Protein AF-A0A969E4B1-F1 (afdb_monomer)

Sequence (214 aa):
MIIANPIYDVVFKYLLEDIEIARELLSTILGEEVVSLELKPQETASENPAGSVSILRFDFKAIIKTKTGELKKVLIELQKAKQMFDVMRFRRYLGDNYRKEDDILNDNNQIEKRPLPIVTIYFLGFPLDNIKNAVVKINREYRDVVTQELVEVKEDFVELLTHDSYLIQIRQLVGKSRTKLEQVLRVFSPEFKTKDKHQLEFLGDLNEPLVKKW

Secondary structure (DSSP, 8-state):
-EEE-TTSHHHHHHHHHSHHHHHHHHHHHHTS-EEEEEEEEEEEEEE-TTSS-EEEEEEEEEEEEETTS-EEEEEEEEE--GGG--HHHHHHHHHHHHH--EEEE-TTS-EEEE---EEEEEEESS--SS---SEEEE----B-TTT--B-----HHHHHH-EEEEEEEGGG--SS-SSHHHHHHGGG-GGGB-SSTTEEE--S-TTSHHHHT-

Foldseek 3Di:
DKDFQCLDQVNVVVQCVPQVSVQVLCCLQVVFHFPGKDKDKDWDWDDDPVHDDTDIFIWIWMWTQTPVRATEIEIEGRAQDPVVDPVVVVVVVVVVLLVFWDFDQDPVRDTDTDRHQYEYEYHYSADDDPDLDQKDKADDFDADPVVRDTDPDDDRVVSSVDYIYMYGDQANLDDDDPDPSSLLSVSNHCVQADPPNRMGNDPGDCPRPSNVVD

Nearest PDB structures (foldseek):
  4o9y-assembly2_G  TM=5.210E-01  e=1.718E+00  Photorhabdus luminescens
  4o9y-assembly2_J  TM=5.086E-01  e=1.830E+00  Photorhabdus luminescens
  6rw8-assembly1_A  TM=4.226E-01  e=5.518E-01  Xenorhabdus nematophila
  8udl-assembly1_B  TM=2.272E-01  e=5.518E-01  Homo sapiens
  8g5j-assembly1_C  TM=2.146E-01  e=1.718E+00  Homo sapiens

Solvent-accessible surface area (backbone atoms only — not comparable to full-atom values): 12433 Å² total; per-residue (Å²): 88,81,33,75,33,42,84,38,69,69,48,36,45,58,50,56,68,37,63,70,46,33,37,50,54,48,19,49,72,71,72,45,60,52,74,44,75,47,79,48,85,39,80,49,75,39,79,41,96,82,76,78,53,69,48,75,42,64,43,39,36,34,42,34,28,36,78,89,66,53,61,36,34,38,41,38,41,74,42,69,57,78,91,76,65,55,64,64,56,56,52,48,55,52,50,53,55,72,72,43,61,44,83,38,79,45,100,84,75,43,80,43,76,43,73,53,29,45,37,39,38,38,40,26,57,41,79,57,94,88,58,79,65,32,66,46,76,49,76,81,76,52,60,42,86,86,80,65,44,78,47,96,72,86,51,70,75,56,42,59,74,44,67,37,38,35,43,33,25,33,73,48,45,61,81,84,63,88,46,71,52,47,53,67,52,36,74,54,18,66,81,28,54,46,94,52,79,63,32,21,51,48,83,68,72,66,80,40,68,78,51,63,76,100

Mean predicted aligned error: 6.83 Å

Radius of gyration: 18.39 Å; Cα contacts (8 Å, |Δi|>4): 361; chains: 1; bounding box: 56×43×45 Å

Structure (mmCIF, N/CA/C/O backbone):
data_AF-A0A969E4B1-F1
#
_entry.id   AF-A0A969E4B1-F1
#
loop_
_atom_site.group_PDB
_atom_site.id
_atom_site.type_symbol
_atom_site.label_atom_id
_atom_site.label_alt_id
_atom_site.label_comp_id
_atom_site.label_asym_id
_atom_site.label_entity_id
_atom_site.label_seq_id
_atom_site.pdbx_PDB_ins_code
_atom_site.Cartn_x
_atom_site.Cartn_y
_atom_site.Cartn_z
_atom_site.occupancy
_atom_site.B_iso_or_equiv
_atom_site.auth_seq_id
_atom_site.auth_comp_id
_atom_site.auth_asym_id
_atom_site.auth_atom_id
_atom_site.pdbx_PDB_model_num
ATOM 1 N N . MET A 1 1 ? 8.879 7.207 -24.716 1.00 83.06 1 MET A N 1
ATOM 2 C CA . MET A 1 1 ? 9.752 8.006 -23.822 1.00 83.06 1 MET A CA 1
ATOM 3 C C . MET A 1 1 ? 10.679 7.046 -23.099 1.00 83.06 1 MET A C 1
ATOM 5 O O . MET A 1 1 ? 10.213 5.972 -22.742 1.00 83.06 1 MET A O 1
ATOM 9 N N . ILE A 1 2 ? 11.960 7.377 -22.927 1.00 82.88 2 ILE A N 1
ATOM 10 C CA . ILE A 1 2 ? 12.869 6.536 -22.135 1.00 82.88 2 ILE A CA 1
ATOM 11 C C . ILE A 1 2 ? 12.794 7.002 -20.684 1.00 82.88 2 ILE A C 1
ATOM 13 O O . ILE A 1 2 ? 13.025 8.178 -20.424 1.00 82.88 2 ILE A O 1
ATOM 17 N N . ILE A 1 3 ? 12.476 6.088 -19.771 1.00 85.19 3 ILE A N 1
ATOM 18 C CA . ILE A 1 3 ? 12.439 6.340 -18.327 1.00 85.19 3 ILE A CA 1
ATOM 19 C C . ILE A 1 3 ? 13.357 5.361 -17.597 1.00 85.19 3 ILE A C 1
ATOM 21 O O . ILE A 1 3 ? 13.623 4.254 -18.081 1.00 85.19 3 ILE A O 1
ATOM 25 N N . ALA A 1 4 ? 13.830 5.748 -16.415 1.00 85.62 4 ALA A N 1
ATOM 26 C CA . ALA A 1 4 ? 14.529 4.825 -15.532 1.00 85.62 4 ALA A CA 1
ATOM 27 C C . ALA A 1 4 ? 13.561 3.738 -15.039 1.00 85.62 4 ALA A C 1
ATOM 29 O O . ALA A 1 4 ? 12.394 4.001 -14.766 1.00 85.62 4 ALA A O 1
ATOM 30 N N . ASN A 1 5 ? 14.035 2.499 -14.930 1.00 86.38 5 ASN A N 1
ATOM 31 C CA . ASN A 1 5 ? 13.189 1.376 -14.551 1.00 86.38 5 ASN A CA 1
ATOM 32 C C . ASN A 1 5 ? 12.856 1.417 -13.042 1.00 86.38 5 ASN A C 1
ATOM 34 O O . ASN A 1 5 ? 13.752 1.198 -12.221 1.00 86.38 5 ASN A O 1
ATOM 38 N N . PRO A 1 6 ? 11.587 1.629 -12.644 1.00 85.69 6 PRO A N 1
ATOM 39 C CA . PRO A 1 6 ? 11.222 1.866 -11.251 1.00 85.69 6 PRO A CA 1
ATOM 40 C C . PRO A 1 6 ? 11.197 0.602 -10.389 1.00 85.69 6 PRO A C 1
ATOM 42 O O . PRO A 1 6 ? 10.921 0.680 -9.199 1.00 85.69 6 PRO A O 1
ATOM 45 N N . ILE A 1 7 ? 11.531 -0.570 -10.942 1.00 85.69 7 ILE A N 1
ATOM 46 C CA . ILE A 1 7 ? 11.758 -1.791 -10.148 1.00 85.69 7 ILE A CA 1
ATOM 47 C C . ILE A 1 7 ? 13.144 -1.816 -9.480 1.00 85.69 7 ILE A C 1
ATOM 49 O O . ILE A 1 7 ? 13.463 -2.760 -8.752 1.00 85.69 7 ILE A O 1
ATOM 53 N N . TYR A 1 8 ? 13.998 -0.837 -9.784 1.00 84.25 8 TYR A N 1
ATOM 54 C CA . TYR A 1 8 ? 15.289 -0.662 -9.132 1.00 84.25 8 TYR A CA 1
ATOM 55 C C . TYR A 1 8 ? 15.137 0.257 -7.930 1.00 84.25 8 TYR A C 1
ATOM 57 O O . TYR A 1 8 ? 14.542 1.322 -8.027 1.00 84.25 8 TYR A O 1
ATOM 65 N N . ASP A 1 9 ? 15.739 -0.143 -6.818 1.00 78.88 9 ASP A N 1
ATOM 66 C CA . ASP A 1 9 ? 15.538 0.465 -5.506 1.00 78.88 9 ASP A CA 1
ATOM 67 C C . ASP A 1 9 ? 15.740 1.987 -5.478 1.00 78.88 9 ASP A C 1
ATOM 69 O O . ASP A 1 9 ? 14.922 2.707 -4.918 1.00 78.88 9 ASP A O 1
ATOM 73 N N . VAL A 1 10 ? 16.795 2.482 -6.131 1.00 82.50 10 VAL A N 1
ATOM 74 C CA . VAL A 1 10 ? 17.097 3.921 -6.224 1.00 82.50 10 VAL A CA 1
ATOM 75 C C . VAL A 1 10 ? 15.995 4.666 -6.974 1.00 82.50 10 VAL A C 1
ATOM 77 O O . VAL A 1 10 ? 15.535 5.715 -6.544 1.00 82.50 10 VAL A O 1
ATOM 80 N N . VAL A 1 11 ? 15.543 4.097 -8.087 1.00 85.56 11 VAL A N 1
ATOM 81 C CA . VAL A 1 11 ? 14.519 4.678 -8.955 1.00 85.56 11 VAL A CA 1
ATOM 82 C C . VAL A 1 11 ? 13.156 4.661 -8.252 1.00 85.56 11 VAL A C 1
ATOM 84 O O . VAL A 1 11 ? 12.433 5.654 -8.266 1.00 85.56 11 VAL A O 1
ATOM 87 N N . PHE A 1 12 ? 12.842 3.559 -7.566 1.00 86.56 12 PHE A N 1
ATOM 88 C CA . PHE A 1 12 ? 11.659 3.422 -6.718 1.00 86.56 12 PHE A CA 1
ATOM 89 C C . PHE A 1 12 ? 11.658 4.438 -5.568 1.00 86.56 12 PHE A C 1
ATOM 91 O O . PHE A 1 12 ? 10.632 5.057 -5.295 1.00 86.56 12 PHE A O 1
ATOM 98 N N 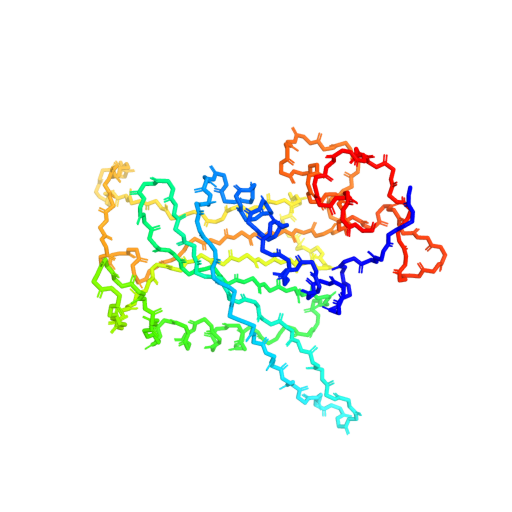. LYS A 1 13 ? 12.820 4.648 -4.934 1.00 84.75 13 LYS A N 1
ATOM 99 C CA . LYS A 1 13 ? 13.012 5.652 -3.884 1.00 84.75 13 LYS A CA 1
ATOM 100 C C . LYS A 1 13 ? 12.724 7.056 -4.384 1.00 84.75 13 LYS A C 1
ATOM 102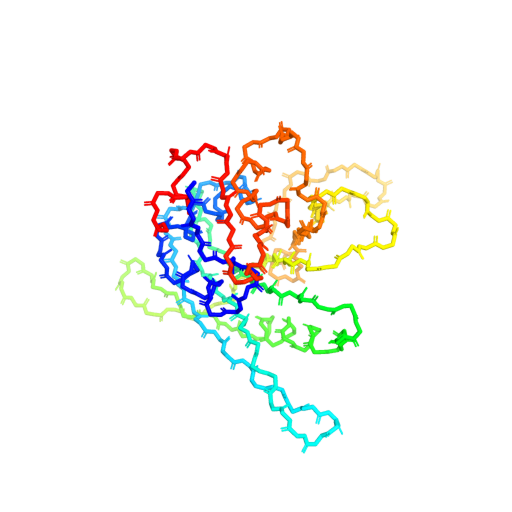 O O . LYS A 1 13 ? 11.890 7.724 -3.789 1.00 84.75 13 LYS A O 1
ATOM 107 N N . TYR A 1 14 ? 13.336 7.465 -5.491 1.00 85.62 14 TYR A N 1
ATOM 108 C CA . TYR A 1 14 ? 13.087 8.789 -6.062 1.00 85.62 14 TYR A CA 1
ATOM 109 C C . TYR A 1 14 ? 11.615 9.000 -6.429 1.00 85.62 14 TYR A C 1
ATOM 111 O O . TYR A 1 14 ? 11.072 10.069 -6.162 1.00 85.62 14 TYR A O 1
ATOM 119 N N . LEU A 1 15 ? 10.950 7.972 -6.972 1.00 86.12 15 LEU A N 1
ATOM 120 C CA . LEU A 1 15 ? 9.518 8.031 -7.267 1.00 86.12 15 LEU A CA 1
ATOM 121 C C . LEU A 1 15 ? 8.688 8.288 -5.999 1.00 86.12 15 LEU A C 1
ATOM 123 O O . LEU A 1 15 ? 7.741 9.068 -6.038 1.00 86.12 15 LEU A O 1
ATOM 127 N N . LEU A 1 16 ? 9.023 7.632 -4.885 1.00 86.81 16 LEU A N 1
ATOM 128 C CA . LEU A 1 16 ? 8.273 7.760 -3.635 1.00 86.81 16 LEU A CA 1
ATOM 129 C C . LEU A 1 16 ? 8.667 8.974 -2.788 1.00 86.81 16 LEU A C 1
ATOM 131 O O . LEU A 1 16 ? 7.886 9.337 -1.918 1.00 86.81 16 LEU A O 1
ATOM 135 N N . GLU A 1 17 ? 9.828 9.593 -3.015 1.00 86.31 17 GLU A N 1
ATOM 136 C CA . GLU A 1 17 ? 10.257 10.829 -2.338 1.00 86.31 17 GLU A CA 1
ATOM 137 C C . GLU A 1 17 ? 9.555 12.087 -2.877 1.00 86.31 17 GLU A C 1
ATOM 139 O O . GLU A 1 17 ? 9.414 13.073 -2.150 1.00 86.31 17 GLU A O 1
ATOM 144 N N . ASP A 1 18 ? 9.066 12.061 -4.120 1.00 89.06 18 ASP A N 1
ATOM 145 C CA . ASP A 1 18 ? 8.241 13.141 -4.664 1.00 89.06 18 ASP A CA 1
ATOM 146 C C . ASP A 1 18 ? 6.816 13.057 -4.095 1.00 89.06 18 ASP A C 1
ATOM 148 O O . ASP A 1 18 ? 6.037 12.158 -4.418 1.00 89.06 18 ASP A O 1
ATOM 152 N N . ILE A 1 19 ? 6.464 14.025 -3.244 1.00 89.62 19 ILE A N 1
ATOM 153 C CA . ILE A 1 19 ? 5.179 14.066 -2.530 1.00 89.62 19 ILE A CA 1
ATOM 154 C C . ILE A 1 19 ? 3.985 14.064 -3.492 1.00 89.62 19 ILE A C 1
ATOM 156 O O . ILE A 1 19 ? 2.968 13.442 -3.189 1.00 89.62 19 ILE A O 1
ATOM 160 N N . GLU A 1 20 ? 4.068 14.741 -4.639 1.00 89.56 20 GLU A N 1
ATOM 161 C CA . GLU A 1 20 ? 2.938 14.818 -5.571 1.00 89.56 20 GLU A CA 1
ATOM 162 C C . GLU A 1 20 ? 2.713 13.473 -6.265 1.00 89.56 20 GLU A C 1
ATOM 164 O O . GLU A 1 20 ? 1.581 12.986 -6.299 1.00 89.56 20 GLU A O 1
ATOM 169 N N . ILE A 1 21 ? 3.798 12.850 -6.740 1.00 88.81 21 ILE A N 1
ATOM 170 C CA . ILE A 1 21 ? 3.787 11.517 -7.357 1.00 88.81 21 ILE A CA 1
ATOM 171 C C . ILE A 1 21 ? 3.296 10.475 -6.354 1.00 88.81 21 ILE A C 1
ATOM 173 O O . ILE A 1 21 ? 2.382 9.704 -6.652 1.00 88.81 21 ILE A O 1
ATOM 177 N N . ALA A 1 22 ? 3.881 10.453 -5.156 1.00 90.56 22 ALA A N 1
ATOM 178 C CA . ALA A 1 22 ? 3.537 9.493 -4.121 1.00 90.56 22 ALA A CA 1
ATOM 179 C C . ALA A 1 22 ? 2.076 9.651 -3.683 1.00 90.56 22 ALA A C 1
ATOM 181 O O . ALA A 1 22 ? 1.367 8.655 -3.540 1.00 90.56 22 ALA A O 1
ATOM 182 N N . ARG A 1 23 ? 1.584 10.889 -3.540 1.00 92.69 23 ARG A N 1
ATOM 183 C CA . ARG A 1 23 ? 0.181 11.165 -3.203 1.00 92.69 23 ARG A CA 1
ATOM 184 C C . ARG A 1 23 ? -0.770 10.650 -4.276 1.00 92.69 23 ARG A C 1
ATOM 186 O O . ARG A 1 23 ? -1.787 10.050 -3.934 1.00 92.69 23 ARG A O 1
ATOM 193 N N . GLU A 1 24 ? -0.458 10.854 -5.551 1.00 91.19 24 GLU A N 1
ATOM 194 C CA . GLU A 1 24 ? -1.297 10.372 -6.649 1.00 91.19 24 GLU A CA 1
ATOM 195 C C . GLU A 1 24 ? -1.266 8.848 -6.786 1.00 91.19 24 GLU A C 1
ATOM 197 O O . GLU A 1 24 ? -2.320 8.218 -6.922 1.00 91.19 24 GLU A O 1
ATOM 202 N N . LEU A 1 25 ? -0.077 8.245 -6.690 1.00 92.38 25 LEU A N 1
ATOM 203 C CA . LEU A 1 25 ? 0.084 6.794 -6.689 1.00 92.38 25 LEU A CA 1
ATOM 204 C C . LEU A 1 25 ? -0.735 6.169 -5.555 1.00 92.38 25 LEU A C 1
ATOM 206 O O . LEU A 1 25 ? -1.517 5.250 -5.796 1.00 92.38 25 LEU A O 1
ATOM 210 N N . LEU A 1 26 ? -0.593 6.690 -4.333 1.00 94.88 26 LEU A N 1
ATOM 211 C CA . LEU A 1 26 ? -1.324 6.202 -3.168 1.00 94.88 26 LEU A CA 1
ATOM 212 C C . LEU A 1 26 ? -2.827 6.429 -3.300 1.00 94.88 26 LEU A C 1
ATOM 214 O O . LEU A 1 26 ? -3.586 5.495 -3.060 1.00 94.88 26 LEU A O 1
ATOM 218 N N . SER A 1 27 ? -3.264 7.607 -3.751 1.00 94.50 27 SER A N 1
ATOM 219 C CA . SER A 1 27 ? -4.692 7.873 -3.977 1.00 94.50 27 SER A CA 1
ATOM 220 C C . SER A 1 27 ? -5.291 6.882 -4.975 1.00 94.50 27 SER A C 1
ATOM 222 O O . SER A 1 27 ? -6.379 6.344 -4.771 1.00 94.50 27 SER A O 1
ATOM 224 N N . THR A 1 28 ? -4.543 6.577 -6.038 1.00 94.31 28 THR A N 1
ATOM 225 C CA . THR A 1 28 ? -4.975 5.637 -7.076 1.00 94.31 28 THR A CA 1
ATOM 226 C C . THR A 1 28 ? -5.015 4.195 -6.566 1.00 94.31 28 THR A C 1
ATOM 228 O O . THR A 1 28 ? -5.976 3.483 -6.853 1.00 94.31 28 THR A O 1
ATOM 231 N N . ILE A 1 29 ? -3.999 3.747 -5.815 1.00 95.56 29 ILE A N 1
ATOM 232 C CA . ILE A 1 29 ? -3.952 2.384 -5.254 1.00 95.56 29 ILE A CA 1
ATOM 233 C C . ILE A 1 29 ? -5.053 2.181 -4.214 1.00 95.56 29 ILE A C 1
ATOM 235 O O . ILE A 1 29 ? -5.735 1.158 -4.238 1.00 95.56 29 ILE A O 1
ATOM 239 N N . LEU A 1 30 ? -5.224 3.145 -3.309 1.00 95.06 30 LEU A N 1
ATOM 240 C CA . LEU A 1 30 ? -6.183 3.046 -2.213 1.00 95.06 30 LEU A CA 1
ATOM 241 C C . LEU A 1 30 ? -7.628 3.271 -2.677 1.00 95.06 30 LEU A C 1
ATOM 243 O O . LEU A 1 30 ? -8.557 2.812 -2.012 1.00 95.06 30 LEU A O 1
ATOM 247 N N . GLY A 1 31 ? -7.818 3.939 -3.821 1.00 93.62 31 GLY A N 1
ATOM 248 C CA . GLY A 1 31 ? -9.135 4.310 -4.335 1.00 93.62 31 GLY A CA 1
ATOM 249 C C . GLY A 1 31 ? -9.811 5.410 -3.512 1.00 93.62 31 GLY A C 1
ATOM 250 O O . GLY A 1 31 ? -11.033 5.529 -3.545 1.00 93.62 31 GLY A O 1
ATOM 251 N N . GLU A 1 32 ? -9.035 6.198 -2.765 1.00 92.94 32 GLU A N 1
ATOM 252 C CA . GLU A 1 32 ? -9.502 7.303 -1.926 1.00 92.94 32 GLU A CA 1
ATOM 253 C C . GLU A 1 32 ? -8.607 8.535 -2.108 1.00 92.94 32 GLU A C 1
ATOM 255 O O . GLU A 1 32 ? -7.430 8.423 -2.438 1.00 92.94 32 GLU A O 1
ATOM 260 N N . GLU A 1 33 ? -9.162 9.729 -1.913 1.00 92.81 33 GLU A N 1
ATOM 261 C CA . GLU A 1 33 ? -8.410 10.979 -2.048 1.00 92.81 33 GLU A CA 1
ATOM 262 C C . GLU A 1 33 ? -7.476 11.181 -0.844 1.00 92.81 33 GLU A C 1
ATOM 264 O O . GLU A 1 33 ? -7.939 11.313 0.295 1.00 92.81 33 GLU A O 1
ATOM 269 N N . VAL A 1 34 ? -6.166 11.236 -1.108 1.00 94.31 34 VAL A N 1
ATOM 270 C CA . VAL A 1 34 ? -5.141 11.598 -0.120 1.00 94.31 34 VAL A CA 1
ATOM 271 C C . VAL A 1 34 ? -4.954 13.116 -0.126 1.00 94.31 34 VAL A C 1
ATOM 273 O O . VAL A 1 34 ? -4.414 13.688 -1.073 1.00 94.31 34 VAL A O 1
ATOM 276 N N . VAL A 1 35 ? -5.387 13.775 0.947 1.00 91.06 35 VAL A N 1
ATOM 277 C CA . VAL A 1 35 ? -5.339 15.238 1.102 1.00 91.06 35 VAL A CA 1
ATOM 278 C C . VAL A 1 35 ? -3.951 15.701 1.538 1.00 91.06 35 VAL A C 1
ATOM 280 O O . VAL A 1 35 ? -3.435 16.686 1.012 1.00 91.06 35 VAL A O 1
ATOM 283 N N . SER A 1 36 ? -3.319 14.974 2.460 1.00 90.12 36 SER A N 1
ATOM 284 C CA . SER A 1 36 ? -1.941 15.225 2.886 1.00 90.12 36 SER A CA 1
ATOM 285 C C . SER A 1 36 ? -1.161 13.924 3.006 1.00 90.12 36 SER A C 1
ATOM 287 O O . SER A 1 36 ? -1.736 12.872 3.288 1.00 90.12 36 SER A O 1
ATOM 289 N N . LEU A 1 37 ? 0.149 14.015 2.799 1.00 90.38 37 LEU A N 1
ATOM 290 C CA . LEU A 1 37 ? 1.080 12.897 2.822 1.00 90.38 37 LEU A CA 1
ATOM 291 C C . LEU A 1 37 ? 2.376 13.340 3.508 1.00 90.38 37 LEU A C 1
ATOM 293 O O . LEU A 1 37 ? 2.998 14.310 3.083 1.00 90.38 37 LEU A O 1
ATOM 297 N N . GLU A 1 38 ? 2.790 12.606 4.535 1.00 89.81 38 GLU A N 1
ATOM 298 C CA . GLU A 1 38 ? 4.103 12.728 5.164 1.00 89.81 38 GLU A CA 1
ATOM 299 C C . GLU A 1 38 ? 4.897 11.444 4.907 1.00 89.81 38 GLU A C 1
ATOM 301 O O . GLU A 1 38 ? 4.487 10.353 5.310 1.00 89.81 38 GLU A O 1
ATOM 306 N N . LEU A 1 39 ? 6.041 11.566 4.237 1.00 85.50 39 LEU A N 1
ATOM 307 C CA . LEU A 1 39 ? 6.927 10.444 3.947 1.00 85.50 39 LEU A CA 1
ATOM 308 C C . LEU A 1 39 ? 7.920 10.245 5.093 1.00 85.50 39 LEU A C 1
ATOM 310 O O . LEU A 1 39 ? 8.569 11.184 5.547 1.00 85.50 39 LEU A O 1
ATOM 314 N N . LYS A 1 40 ? 8.067 8.998 5.535 1.00 80.06 40 LYS A N 1
ATOM 315 C CA . LYS A 1 40 ? 9.012 8.569 6.571 1.00 80.06 40 LYS A CA 1
ATOM 316 C C . LYS A 1 40 ? 9.913 7.478 5.970 1.00 80.06 40 LYS A C 1
ATOM 318 O O . LYS A 1 40 ? 9.585 6.296 6.102 1.00 80.06 40 LYS A O 1
ATOM 323 N N . PRO A 1 41 ? 11.006 7.850 5.270 1.00 67.56 41 PRO A N 1
ATOM 324 C CA . PRO A 1 41 ? 11.913 6.890 4.643 1.00 67.56 41 PRO A CA 1
ATOM 325 C C . PRO A 1 41 ? 12.514 5.936 5.680 1.00 67.56 41 PRO A C 1
ATOM 327 O O . PRO A 1 41 ? 12.933 6.377 6.753 1.00 67.56 41 PRO A O 1
ATOM 330 N N . GLN A 1 42 ? 12.574 4.638 5.368 1.00 68.06 42 GLN A N 1
ATOM 331 C CA . GLN A 1 42 ? 13.296 3.656 6.175 1.00 68.06 42 GLN A CA 1
ATOM 332 C C . GLN A 1 42 ? 14.212 2.806 5.292 1.00 68.06 42 GLN A C 1
ATOM 334 O O . GLN A 1 42 ? 13.792 2.157 4.337 1.00 68.06 42 GLN A O 1
ATOM 339 N N . GLU A 1 43 ? 15.497 2.814 5.630 1.00 65.56 43 GLU A N 1
ATOM 340 C CA . GLU A 1 43 ? 16.499 1.976 4.984 1.00 65.56 43 GLU A CA 1
ATOM 341 C C . GLU A 1 43 ? 16.842 0.822 5.920 1.00 65.56 43 GLU A C 1
ATOM 343 O O . GLU A 1 43 ? 17.339 1.030 7.029 1.00 65.56 43 GLU A O 1
ATOM 348 N N . THR A 1 44 ? 16.580 -0.402 5.466 1.00 61.91 44 THR A N 1
ATOM 349 C CA . THR A 1 44 ? 16.958 -1.611 6.193 1.00 61.91 44 THR A CA 1
ATOM 350 C C . THR A 1 44 ? 18.099 -2.283 5.438 1.00 61.91 44 THR A C 1
ATOM 352 O O . THR A 1 44 ? 17.913 -2.848 4.357 1.00 61.91 44 THR A O 1
ATOM 355 N N . ALA A 1 45 ? 19.303 -2.245 6.008 1.00 57.12 45 ALA A N 1
ATOM 356 C CA . ALA A 1 45 ? 20.412 -3.060 5.530 1.00 57.12 45 ALA A CA 1
ATOM 357 C C . ALA A 1 45 ? 20.255 -4.492 6.065 1.00 57.12 45 ALA A C 1
ATOM 359 O O . ALA A 1 45 ? 20.094 -4.703 7.266 1.00 57.12 45 ALA A O 1
ATOM 360 N N . SER A 1 46 ? 20.295 -5.485 5.177 1.00 56.19 46 SER A N 1
ATOM 361 C CA . SER A 1 46 ? 20.324 -6.903 5.557 1.00 56.19 46 SER A CA 1
ATOM 362 C C . SER A 1 46 ? 21.629 -7.546 5.100 1.00 56.19 46 SER A C 1
ATOM 364 O O . SER A 1 46 ? 22.015 -7.402 3.943 1.00 56.19 46 SER A O 1
ATOM 366 N N . GLU A 1 47 ? 22.329 -8.245 5.991 1.00 52.19 47 GLU A N 1
ATOM 367 C CA . GLU A 1 47 ? 23.523 -9.010 5.621 1.00 52.19 47 GLU A CA 1
ATOM 368 C C . GLU A 1 47 ? 23.124 -10.267 4.837 1.00 52.19 47 GLU A C 1
ATOM 370 O O . GLU A 1 47 ? 22.186 -10.978 5.206 1.00 52.19 47 GLU A O 1
ATOM 375 N N . ASN A 1 48 ? 23.823 -10.556 3.736 1.00 53.97 48 ASN A N 1
ATOM 376 C CA . ASN A 1 48 ? 23.665 -11.840 3.059 1.00 53.97 48 ASN A CA 1
ATOM 377 C C . ASN A 1 48 ? 24.243 -12.960 3.939 1.00 53.97 48 ASN A C 1
ATOM 379 O O . ASN A 1 48 ? 25.397 -12.844 4.354 1.00 53.97 48 ASN A O 1
ATOM 383 N N . PRO A 1 49 ? 23.557 -14.107 4.093 1.00 49.84 49 PRO A N 1
ATOM 384 C CA . PRO A 1 49 ? 24.136 -15.296 4.729 1.00 49.84 49 PRO A CA 1
ATOM 385 C C . PRO A 1 49 ? 25.418 -15.795 4.036 1.00 49.84 49 PRO A C 1
ATOM 387 O O . PRO A 1 49 ? 26.226 -16.483 4.646 1.00 49.84 49 PRO A O 1
ATOM 390 N N . ALA A 1 50 ? 25.612 -15.435 2.760 1.00 57.88 50 ALA A N 1
ATOM 391 C CA . ALA A 1 50 ? 26.794 -15.745 1.952 1.00 57.88 50 ALA A CA 1
ATOM 392 C C . ALA A 1 50 ? 27.952 -14.723 2.094 1.00 57.88 50 ALA A C 1
ATOM 394 O O . ALA A 1 50 ? 28.867 -14.706 1.270 1.00 57.88 50 ALA A O 1
ATOM 395 N N . GLY A 1 51 ? 27.907 -13.846 3.104 1.00 48.09 51 GLY A N 1
ATOM 396 C CA . GLY A 1 51 ? 29.082 -13.149 3.643 1.00 48.09 51 GLY A CA 1
ATOM 397 C C . GLY A 1 51 ? 29.769 -12.097 2.766 1.00 48.09 51 GLY A C 1
ATOM 398 O O . GLY A 1 51 ? 30.898 -11.734 3.073 1.00 48.09 51 GLY A O 1
ATOM 399 N N . SER A 1 52 ? 29.157 -11.603 1.683 1.00 53.53 52 SER A N 1
ATOM 400 C CA . SER A 1 52 ? 29.869 -10.702 0.751 1.00 53.53 52 SER A CA 1
ATOM 401 C C . SER A 1 52 ? 29.133 -9.437 0.299 1.00 53.53 52 SER A C 1
ATOM 403 O O . SER A 1 52 ? 29.790 -8.534 -0.206 1.00 53.53 52 SER A O 1
ATOM 405 N N . VAL A 1 53 ? 27.812 -9.308 0.484 1.00 51.09 53 VAL A N 1
ATOM 406 C CA . VAL A 1 53 ? 27.067 -8.108 0.040 1.00 51.09 53 VAL A CA 1
ATOM 407 C C . VAL A 1 53 ? 25.909 -7.797 0.988 1.00 51.09 53 VAL A C 1
ATOM 409 O O . VAL A 1 53 ? 25.015 -8.626 1.153 1.00 51.09 53 VAL A O 1
ATOM 412 N N . SER A 1 54 ? 25.884 -6.604 1.584 1.00 52.09 54 SER A N 1
ATOM 413 C CA . SER A 1 54 ? 24.696 -6.098 2.275 1.00 52.09 54 SER A CA 1
ATOM 414 C C . SER A 1 54 ? 23.611 -5.768 1.248 1.00 52.09 54 SER A C 1
ATOM 416 O O . SER A 1 54 ? 23.824 -5.036 0.283 1.00 52.09 54 SER A O 1
ATOM 418 N N . ILE A 1 55 ? 22.427 -6.342 1.424 1.00 57.03 55 ILE A N 1
ATOM 419 C CA . ILE A 1 55 ? 21.263 -6.045 0.597 1.00 57.03 55 ILE A CA 1
ATOM 420 C C . ILE A 1 55 ? 20.533 -4.902 1.277 1.00 57.03 55 ILE A C 1
ATOM 422 O O . ILE A 1 55 ? 19.864 -5.096 2.297 1.00 57.03 55 ILE A O 1
ATOM 426 N N . LEU A 1 56 ? 20.714 -3.714 0.709 1.00 55.88 56 LEU A N 1
ATOM 427 C CA . LEU A 1 56 ? 19.964 -2.519 1.056 1.00 55.88 56 LEU A CA 1
ATOM 428 C C . LEU A 1 56 ? 18.542 -2.677 0.513 1.00 55.88 56 LEU A C 1
ATOM 430 O O . LEU A 1 56 ? 18.352 -2.892 -0.685 1.00 55.88 56 LEU A O 1
ATOM 434 N N . ARG A 1 57 ? 17.553 -2.636 1.403 1.00 65.69 57 ARG A N 1
ATOM 435 C CA . ARG A 1 57 ? 16.133 -2.621 1.043 1.00 65.69 57 ARG A CA 1
ATOM 436 C C . ARG A 1 57 ? 15.523 -1.326 1.550 1.00 65.69 57 ARG A C 1
ATOM 438 O O . ARG A 1 57 ? 15.868 -0.860 2.635 1.00 65.69 57 ARG A O 1
ATOM 445 N N . PHE A 1 58 ? 14.627 -0.769 0.751 1.00 66.38 58 PHE A N 1
ATOM 446 C CA . PHE A 1 58 ? 13.927 0.459 1.083 1.00 66.38 58 PHE A CA 1
ATOM 447 C C . PHE A 1 58 ? 12.493 0.103 1.449 1.00 66.38 58 PHE A C 1
ATOM 449 O O . PHE A 1 58 ? 11.721 -0.345 0.596 1.00 66.38 58 PHE A O 1
ATOM 456 N N . ASP A 1 59 ? 12.182 0.281 2.726 1.00 74.56 59 ASP A N 1
ATOM 457 C CA . ASP A 1 59 ? 10.834 0.189 3.258 1.00 74.56 59 ASP A CA 1
ATOM 458 C C . ASP A 1 59 ? 10.305 1.627 3.328 1.00 74.56 59 ASP A C 1
ATOM 460 O O . ASP A 1 59 ? 10.932 2.514 3.914 1.00 74.56 59 ASP A O 1
ATOM 464 N N . PHE A 1 60 ? 9.166 1.901 2.701 1.00 85.12 60 PHE A N 1
ATOM 465 C CA . PHE A 1 60 ? 8.598 3.245 2.710 1.00 85.12 60 PHE A CA 1
ATOM 466 C C . PHE A 1 60 ? 7.419 3.276 3.656 1.00 85.12 60 PHE A C 1
ATOM 468 O O . PHE A 1 60 ? 6.499 2.465 3.561 1.00 85.12 60 PHE A O 1
ATOM 475 N N . LYS A 1 61 ? 7.430 4.251 4.559 1.00 90.94 61 LYS A N 1
ATOM 476 C CA . LYS A 1 61 ? 6.279 4.569 5.388 1.00 90.94 61 LYS A CA 1
ATOM 477 C C . LYS A 1 61 ? 5.724 5.917 4.958 1.00 90.94 61 LYS A C 1
ATOM 479 O O . LYS A 1 61 ? 6.472 6.869 4.761 1.00 90.94 61 LYS A O 1
ATOM 484 N N . ALA A 1 62 ? 4.411 5.994 4.863 1.00 92.69 62 ALA A N 1
ATOM 485 C CA . ALA A 1 62 ? 3.671 7.210 4.592 1.00 92.69 62 ALA A CA 1
ATOM 486 C C . ALA A 1 62 ? 2.588 7.385 5.657 1.00 92.69 62 ALA A C 1
ATOM 488 O O . ALA A 1 62 ? 1.896 6.426 5.992 1.00 92.69 62 ALA A O 1
ATOM 489 N N . ILE A 1 63 ? 2.425 8.594 6.184 1.00 94.19 63 ILE A N 1
ATOM 490 C CA . ILE A 1 63 ? 1.227 8.970 6.938 1.00 94.19 63 ILE A CA 1
ATOM 491 C C . ILE A 1 63 ? 0.355 9.787 6.003 1.00 94.19 63 ILE A C 1
ATOM 493 O O . ILE A 1 63 ? 0.797 10.803 5.469 1.00 94.19 63 ILE A O 1
ATOM 497 N N . ILE A 1 64 ? -0.871 9.325 5.789 1.00 95.25 64 ILE A N 1
ATOM 498 C CA . ILE A 1 64 ? -1.831 9.989 4.915 1.00 95.25 64 ILE A CA 1
ATOM 499 C C . ILE A 1 64 ? -3.008 10.522 5.715 1.00 95.25 64 ILE A C 1
ATOM 501 O O . ILE A 1 64 ? -3.418 9.903 6.696 1.00 95.25 64 ILE A O 1
ATOM 505 N N . LYS A 1 65 ? -3.573 11.637 5.251 1.00 94.88 65 LYS A N 1
ATOM 506 C CA . LYS A 1 65 ? -4.904 12.104 5.648 1.00 94.88 65 LYS A CA 1
A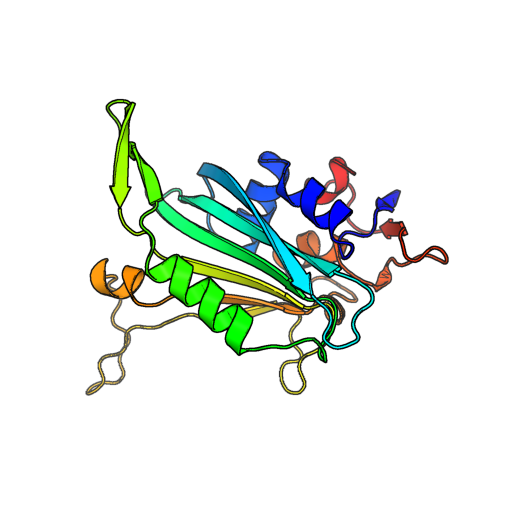TOM 507 C C . LYS A 1 65 ? -5.857 11.930 4.480 1.00 94.88 65 LYS A C 1
ATOM 509 O O . LYS A 1 65 ? -5.598 12.451 3.394 1.00 94.88 65 LYS A O 1
ATOM 514 N N . THR A 1 66 ? -6.941 11.202 4.695 1.00 93.75 66 THR A N 1
ATOM 515 C CA . THR A 1 66 ? -7.985 11.014 3.686 1.00 93.75 66 THR A CA 1
ATOM 516 C C . THR A 1 66 ? -8.918 12.228 3.651 1.00 93.75 66 THR A C 1
ATOM 518 O O . THR A 1 66 ? -8.920 13.069 4.557 1.00 93.75 66 THR A O 1
ATOM 521 N N . LYS A 1 67 ? -9.777 12.309 2.631 1.00 91.50 67 LYS A N 1
ATOM 522 C CA . LYS A 1 67 ? -10.841 13.326 2.557 1.00 91.50 67 LYS A CA 1
ATOM 523 C C . LYS A 1 67 ? -11.799 13.304 3.753 1.00 91.50 67 LYS A C 1
ATOM 525 O O . LYS A 1 67 ? -12.317 14.350 4.131 1.00 91.50 67 LYS A O 1
ATOM 530 N N . THR A 1 68 ? -12.030 12.136 4.355 1.00 89.50 68 THR A N 1
ATOM 531 C CA . THR A 1 68 ? -12.883 12.001 5.549 1.00 89.50 68 THR A CA 1
ATOM 532 C C . THR A 1 68 ? -12.195 12.498 6.823 1.00 89.50 68 THR A C 1
ATOM 534 O O . THR A 1 68 ? -12.826 12.553 7.872 1.00 89.50 68 THR A O 1
ATOM 537 N N . GLY A 1 69 ? -10.917 12.885 6.743 1.00 90.19 69 GLY A N 1
ATOM 538 C CA . GLY A 1 69 ? -10.111 13.330 7.877 1.00 90.19 69 GLY A CA 1
ATOM 539 C C . GLY A 1 69 ? -9.394 12.196 8.610 1.00 90.19 69 GLY A C 1
ATOM 540 O O . GLY A 1 69 ? -8.626 12.477 9.529 1.00 90.19 69 GLY A O 1
ATOM 541 N N . GLU A 1 70 ? -9.597 10.945 8.191 1.00 91.69 70 GLU A N 1
ATOM 542 C CA . GLU A 1 70 ? -8.952 9.769 8.771 1.00 91.69 70 GLU A CA 1
ATOM 543 C C . GLU A 1 70 ? -7.441 9.799 8.506 1.00 91.69 70 GLU A C 1
ATOM 545 O O . GLU A 1 70 ? -6.997 10.066 7.384 1.00 91.69 70 GLU A O 1
ATOM 550 N N . LEU A 1 71 ? -6.648 9.510 9.540 1.00 94.44 71 LEU A N 1
ATOM 551 C CA . LEU A 1 71 ? -5.204 9.343 9.415 1.00 94.44 71 LEU A CA 1
ATOM 552 C C . LEU A 1 71 ? -4.859 7.861 9.340 1.00 94.44 71 LEU A C 1
ATOM 554 O O . LEU A 1 71 ? -5.272 7.093 10.204 1.00 94.44 71 LEU A O 1
ATOM 558 N N . LYS A 1 72 ? -4.055 7.474 8.349 1.00 95.06 72 LYS A N 1
ATOM 559 C CA . LYS A 1 72 ? -3.587 6.092 8.176 1.00 95.06 72 LYS A CA 1
ATOM 560 C C . LYS A 1 72 ? -2.085 6.057 7.960 1.00 95.06 72 LYS A C 1
ATOM 562 O O . LYS A 1 72 ? -1.506 6.950 7.339 1.00 95.06 72 LYS A O 1
ATOM 567 N N . LYS A 1 73 ? -1.466 4.978 8.422 1.00 95.00 73 LYS A N 1
ATOM 568 C CA . LYS A 1 73 ? -0.086 4.614 8.114 1.00 95.00 73 LYS A CA 1
ATOM 569 C C . LYS A 1 73 ? -0.079 3.636 6.943 1.00 95.00 73 LYS A C 1
ATOM 571 O O . LYS A 1 73 ? -0.575 2.520 7.060 1.00 95.00 73 LYS A O 1
ATOM 576 N N . VAL A 1 74 ? 0.530 4.030 5.833 1.00 95.81 74 VAL A N 1
ATOM 577 C CA . VAL A 1 74 ? 0.742 3.171 4.668 1.00 95.81 74 VAL A CA 1
ATOM 578 C C . VAL A 1 74 ? 2.181 2.667 4.669 1.00 95.81 74 VAL A C 1
ATOM 580 O O . VAL A 1 74 ? 3.122 3.459 4.687 1.00 95.81 74 VAL A O 1
ATOM 583 N N . LEU A 1 75 ? 2.350 1.349 4.656 1.00 93.88 75 LEU A N 1
ATOM 584 C CA . LEU A 1 75 ? 3.642 0.674 4.547 1.00 93.88 75 LEU A CA 1
ATOM 585 C C . LEU A 1 75 ? 3.789 0.131 3.126 1.00 93.88 75 LEU A C 1
ATOM 587 O O . LEU A 1 75 ? 2.979 -0.689 2.699 1.00 93.88 75 LEU A O 1
ATOM 591 N N . ILE A 1 76 ? 4.802 0.581 2.393 1.00 92.06 76 ILE A N 1
ATOM 592 C CA . ILE A 1 76 ? 5.040 0.221 0.995 1.00 92.06 76 ILE A CA 1
ATOM 593 C C . ILE A 1 76 ? 6.377 -0.498 0.893 1.00 92.06 76 ILE A C 1
ATOM 595 O O . ILE A 1 76 ? 7.389 -0.022 1.410 1.00 92.06 76 ILE A O 1
ATOM 599 N N . GLU A 1 77 ? 6.397 -1.621 0.184 1.00 87.25 77 GLU A N 1
ATOM 600 C CA . GLU A 1 77 ? 7.611 -2.416 0.045 1.00 87.25 77 GLU A CA 1
ATOM 601 C C . GLU A 1 77 ? 7.742 -3.042 -1.348 1.00 87.25 77 GLU A C 1
ATOM 603 O O . GLU A 1 77 ? 6.784 -3.593 -1.897 1.00 87.25 77 GLU A O 1
ATOM 608 N N . LEU A 1 78 ? 8.956 -2.992 -1.907 1.00 87.12 78 LEU A N 1
ATOM 609 C CA . LEU A 1 78 ? 9.307 -3.581 -3.200 1.00 87.12 78 LEU A CA 1
ATOM 610 C C . LEU A 1 78 ? 10.115 -4.875 -3.021 1.00 87.12 78 LEU A C 1
ATOM 612 O O . LEU A 1 78 ? 11.198 -4.890 -2.439 1.00 87.12 78 LEU A O 1
ATOM 616 N N . GLN A 1 79 ? 9.616 -5.975 -3.584 1.00 83.00 79 GLN A N 1
ATOM 617 C CA . GLN A 1 79 ? 10.207 -7.309 -3.484 1.00 83.00 79 GLN A CA 1
ATOM 618 C C . GLN A 1 79 ? 10.606 -7.871 -4.842 1.00 83.00 79 GLN A C 1
ATOM 620 O O . GLN A 1 79 ? 9.787 -8.393 -5.592 1.00 83.00 79 GLN A O 1
ATOM 625 N N . LYS A 1 80 ? 11.905 -7.840 -5.145 1.00 79.62 80 LYS A N 1
ATOM 626 C CA . LYS A 1 80 ? 12.434 -8.232 -6.463 1.00 79.62 80 LYS A CA 1
ATOM 627 C C . LYS A 1 80 ? 12.498 -9.747 -6.701 1.00 79.62 80 LYS A C 1
ATOM 629 O O . LYS A 1 80 ? 12.387 -10.182 -7.846 1.00 79.62 80 LYS A O 1
ATOM 634 N N . ALA A 1 81 ? 12.679 -10.562 -5.657 1.00 72.81 81 ALA A N 1
ATOM 635 C CA . ALA A 1 81 ? 12.946 -11.997 -5.796 1.00 72.81 81 ALA A CA 1
ATOM 636 C C . ALA A 1 81 ? 12.178 -12.863 -4.786 1.00 72.81 81 ALA A C 1
ATOM 638 O O . ALA A 1 81 ? 12.153 -12.567 -3.594 1.00 72.81 81 ALA A O 1
ATOM 639 N N . LYS A 1 82 ? 11.632 -13.990 -5.268 1.00 67.50 82 LYS A N 1
ATOM 640 C CA . LYS A 1 82 ? 10.837 -14.945 -4.474 1.00 67.50 82 LYS A CA 1
ATOM 641 C C . LYS A 1 82 ? 11.673 -15.705 -3.428 1.00 67.50 82 LYS A C 1
ATOM 643 O O . LYS A 1 82 ? 11.175 -16.008 -2.355 1.00 67.50 82 LYS A O 1
ATOM 648 N N . GLN A 1 83 ? 12.947 -15.990 -3.726 1.00 60.38 83 GLN A N 1
ATOM 649 C CA . GLN A 1 83 ? 13.849 -16.786 -2.869 1.00 60.38 83 GLN A CA 1
ATOM 650 C C . GLN A 1 83 ? 14.436 -16.013 -1.674 1.00 60.38 83 GLN A C 1
ATOM 652 O O . GLN A 1 83 ? 14.946 -16.621 -0.744 1.00 60.38 83 GLN A O 1
ATOM 657 N N . MET A 1 84 ? 14.340 -14.680 -1.666 1.00 57.91 84 MET A N 1
ATOM 658 C CA . MET A 1 84 ? 14.819 -13.822 -0.571 1.00 57.91 84 MET A CA 1
ATOM 659 C C . MET A 1 84 ? 13.759 -13.571 0.518 1.00 57.91 84 MET A C 1
ATOM 661 O O . MET A 1 84 ? 13.837 -12.582 1.263 1.00 57.91 84 MET A O 1
ATOM 665 N N . PHE A 1 85 ? 1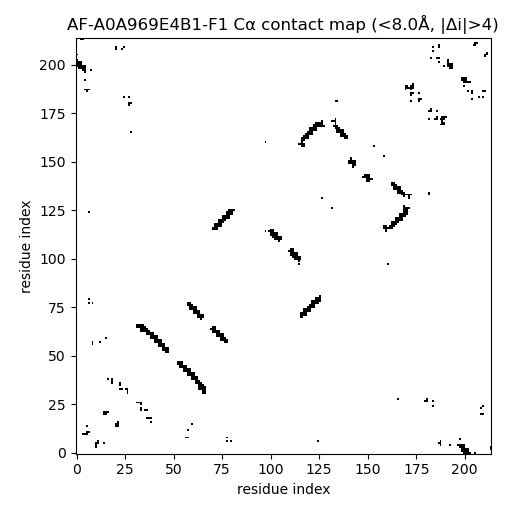2.734 -14.423 0.565 1.00 60.00 85 PHE A N 1
ATOM 666 C CA . PHE A 1 85 ? 11.587 -14.292 1.448 1.00 60.00 85 PHE A CA 1
ATOM 667 C C . PHE A 1 85 ? 11.908 -14.851 2.833 1.00 60.00 85 PHE A C 1
ATOM 669 O O . PHE A 1 85 ? 11.659 -16.014 3.124 1.00 60.00 85 PHE A O 1
ATOM 676 N N . ASP A 1 86 ? 12.430 -14.000 3.710 1.00 63.81 86 ASP A N 1
ATOM 677 C CA . ASP A 1 86 ? 12.238 -14.224 5.136 1.00 63.81 86 ASP A CA 1
ATOM 678 C C . ASP A 1 86 ? 10.878 -13.629 5.523 1.00 63.81 86 ASP A C 1
ATOM 680 O O . ASP A 1 86 ? 10.790 -12.434 5.819 1.00 63.81 86 ASP A O 1
ATOM 684 N N . VAL A 1 87 ? 9.812 -14.448 5.499 1.00 75.81 87 VAL A N 1
ATOM 685 C CA . VAL A 1 87 ? 8.470 -14.075 6.007 1.00 75.81 87 VAL A CA 1
ATOM 686 C C . VAL A 1 87 ? 8.609 -13.400 7.368 1.00 75.81 87 VAL A C 1
ATOM 688 O O . VAL A 1 87 ? 7.907 -12.438 7.677 1.00 75.81 87 VAL A O 1
ATOM 691 N N . MET A 1 88 ? 9.534 -13.899 8.193 1.00 79.75 88 MET A N 1
ATOM 692 C CA . MET A 1 88 ? 9.731 -13.429 9.552 1.00 79.75 88 MET A CA 1
ATOM 693 C C . MET A 1 88 ? 10.274 -12.011 9.584 1.00 79.75 88 MET A C 1
ATOM 695 O O . MET A 1 88 ? 9.958 -11.283 10.519 1.00 79.75 88 MET A O 1
ATOM 699 N N . ARG A 1 89 ? 11.033 -11.564 8.578 1.00 79.12 89 ARG A N 1
ATOM 700 C CA . ARG A 1 89 ? 11.412 -10.150 8.465 1.00 79.12 89 ARG A CA 1
ATOM 701 C C . ARG A 1 89 ? 10.178 -9.274 8.298 1.00 79.12 89 ARG A C 1
ATOM 703 O O . ARG A 1 89 ? 10.007 -8.348 9.078 1.00 79.12 89 ARG A O 1
ATOM 710 N N . PHE A 1 90 ? 9.304 -9.590 7.344 1.00 80.38 90 PHE A N 1
ATOM 711 C CA . PHE A 1 90 ? 8.079 -8.810 7.127 1.00 80.38 90 PHE A CA 1
ATOM 712 C C . PHE A 1 90 ? 7.187 -8.815 8.362 1.00 80.38 90 PHE A C 1
ATOM 714 O O . PHE A 1 90 ? 6.674 -7.778 8.767 1.00 80.38 90 PHE A O 1
ATOM 721 N N . ARG A 1 91 ? 7.051 -9.978 9.006 1.00 86.00 91 ARG A N 1
ATOM 722 C CA . ARG A 1 91 ? 6.291 -10.109 10.252 1.00 86.00 91 ARG A CA 1
ATOM 723 C C . ARG A 1 91 ? 6.889 -9.257 11.370 1.00 86.00 91 ARG A C 1
ATOM 725 O O . ARG A 1 91 ? 6.131 -8.616 12.088 1.00 86.00 91 ARG A O 1
ATOM 732 N N . ARG A 1 92 ? 8.221 -9.217 11.499 1.00 86.88 92 ARG A N 1
ATOM 733 C CA . ARG A 1 92 ? 8.924 -8.346 12.456 1.00 86.88 92 ARG A CA 1
ATOM 734 C C . ARG A 1 92 ? 8.693 -6.873 12.138 1.00 86.88 92 ARG A C 1
ATOM 736 O O . ARG A 1 92 ? 8.271 -6.144 13.023 1.00 86.88 92 ARG A O 1
ATOM 743 N N . TYR A 1 93 ? 8.880 -6.465 10.884 1.00 86.12 93 TYR A N 1
ATOM 744 C CA . TYR A 1 93 ? 8.674 -5.084 10.446 1.00 86.12 93 TYR A CA 1
ATOM 745 C C . TYR A 1 93 ? 7.243 -4.596 10.700 1.00 86.12 93 TYR A C 1
ATOM 747 O O . TYR A 1 93 ? 7.022 -3.516 11.250 1.00 86.12 93 TYR A O 1
ATOM 755 N N . LEU A 1 94 ? 6.259 -5.419 10.341 1.00 90.75 94 LEU A N 1
ATOM 756 C CA . LEU A 1 94 ? 4.856 -5.133 10.594 1.00 90.75 94 LEU A CA 1
ATOM 757 C C . LEU A 1 94 ? 4.573 -5.072 12.103 1.00 90.75 94 LEU A C 1
ATOM 759 O O . LEU A 1 94 ? 3.972 -4.109 12.568 1.00 90.75 94 LEU A O 1
ATOM 763 N N . GLY A 1 95 ? 5.063 -6.045 12.879 1.00 92.94 95 GLY A N 1
ATOM 764 C CA . GLY A 1 95 ? 4.924 -6.063 14.338 1.00 92.94 95 GLY A CA 1
ATOM 765 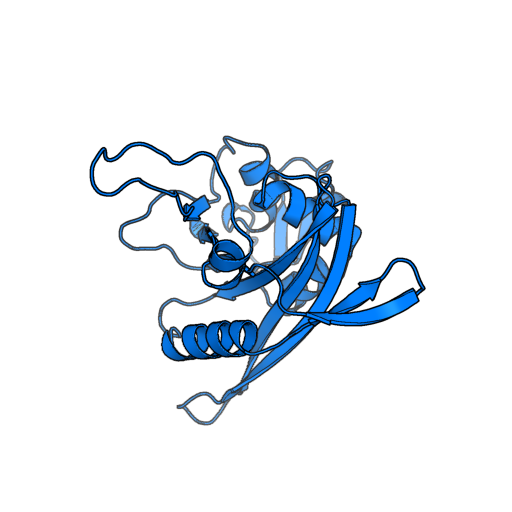C C . GLY A 1 95 ? 5.553 -4.844 15.022 1.00 92.94 95 GLY A C 1
ATOM 766 O O . GLY A 1 95 ? 4.955 -4.265 15.926 1.00 92.94 95 GLY A O 1
ATOM 767 N N . ASP A 1 96 ? 6.714 -4.389 14.550 1.00 90.88 96 ASP A N 1
ATOM 768 C CA . ASP A 1 96 ? 7.350 -3.164 15.033 1.00 90.88 96 ASP A CA 1
ATOM 769 C C . ASP A 1 96 ? 6.507 -1.921 14.723 1.00 90.88 96 ASP A C 1
ATOM 771 O O . ASP A 1 96 ? 6.489 -0.989 15.527 1.00 90.88 96 ASP A O 1
ATOM 775 N N . ASN A 1 97 ? 5.801 -1.892 13.588 1.00 91.94 97 ASN A N 1
ATOM 776 C CA . ASN A 1 97 ? 4.894 -0.797 13.244 1.00 91.94 97 ASN A CA 1
ATOM 777 C C . ASN A 1 97 ? 3.589 -0.817 14.048 1.00 91.94 97 ASN A C 1
ATOM 779 O O . ASN A 1 97 ? 3.072 0.263 14.321 1.00 91.94 97 ASN A O 1
ATOM 783 N N . TYR A 1 98 ? 3.104 -1.993 14.457 1.00 94.50 98 TYR A N 1
ATOM 784 C CA . TYR A 1 98 ? 1.998 -2.123 15.415 1.00 94.50 98 TYR A CA 1
ATOM 785 C C . TYR A 1 98 ? 2.388 -1.676 16.826 1.00 94.50 98 TYR A C 1
ATOM 787 O O . TYR A 1 98 ? 1.568 -1.119 17.546 1.00 94.50 98 TYR A O 1
ATOM 795 N N . ARG A 1 99 ? 3.644 -1.900 17.233 1.00 93.31 99 ARG A N 1
ATOM 796 C CA . ARG A 1 99 ? 4.132 -1.491 18.559 1.00 93.31 99 ARG A CA 1
ATOM 797 C C . ARG A 1 99 ? 4.334 0.025 18.683 1.00 93.31 99 ARG A C 1
ATOM 799 O O . ARG A 1 99 ? 4.337 0.542 19.794 1.00 93.31 99 ARG A O 1
ATOM 806 N N . LYS A 1 100 ? 4.602 0.720 17.576 1.00 90.62 100 LYS A N 1
ATOM 807 C CA . LYS A 1 100 ? 4.997 2.137 17.569 1.00 90.62 100 LYS A CA 1
ATOM 808 C C . LYS A 1 100 ? 3.794 3.059 17.393 1.00 90.62 100 LYS A C 1
ATOM 810 O O . LYS A 1 100 ? 3.033 2.911 16.442 1.00 90.62 100 LYS A O 1
ATOM 815 N N . GLU A 1 101 ? 3.735 4.079 18.236 1.00 93.00 101 GLU A N 1
ATOM 816 C CA . GLU A 1 101 ? 2.956 5.292 17.990 1.00 93.00 101 GLU A CA 1
ATOM 817 C C . GLU A 1 101 ? 3.663 6.180 16.958 1.00 93.00 101 GLU A C 1
ATOM 819 O O . GLU A 1 101 ? 4.884 6.093 16.767 1.00 93.00 101 GLU A O 1
ATOM 824 N N . ASP A 1 102 ? 2.899 7.042 16.296 1.00 91.19 102 ASP A N 1
ATOM 825 C CA . ASP A 1 102 ? 3.418 8.042 15.373 1.00 91.19 102 ASP A CA 1
ATOM 826 C C . ASP A 1 102 ? 3.186 9.444 15.923 1.00 91.19 102 ASP A C 1
ATOM 828 O O . ASP A 1 102 ? 2.158 9.725 16.534 1.00 91.19 102 ASP A O 1
ATOM 832 N N . ASP A 1 103 ? 4.156 10.317 15.668 1.00 89.94 103 ASP A N 1
ATOM 833 C CA . ASP A 1 103 ? 4.046 11.748 15.917 1.00 89.94 103 ASP A CA 1
ATOM 834 C C . ASP A 1 103 ? 3.081 12.366 14.898 1.00 89.94 103 ASP A C 1
ATOM 836 O O . ASP A 1 103 ? 3.324 12.283 13.687 1.00 89.94 103 ASP A O 1
ATOM 840 N N . ILE A 1 104 ? 2.003 12.974 15.393 1.00 89.12 104 ILE A N 1
ATOM 841 C CA . ILE A 1 104 ? 0.958 13.643 14.618 1.00 89.12 104 ILE A CA 1
ATOM 842 C C . ILE A 1 104 ? 0.863 15.095 15.068 1.00 89.12 104 ILE A C 1
ATOM 844 O O . ILE A 1 104 ? 0.795 15.383 16.260 1.00 89.12 104 ILE A O 1
ATOM 848 N N . LEU A 1 105 ? 0.838 16.014 14.106 1.00 84.81 105 LEU A N 1
ATOM 849 C CA . LEU A 1 105 ? 0.582 17.420 14.384 1.00 84.81 105 LEU A CA 1
ATOM 850 C C . LEU A 1 105 ? -0.924 17.628 14.583 1.00 84.81 105 LEU A C 1
ATOM 852 O O . LEU A 1 105 ? -1.708 17.361 13.670 1.00 84.81 105 LEU A O 1
ATOM 856 N N . ASN A 1 106 ? -1.323 18.087 15.766 1.00 81.44 106 ASN A N 1
ATOM 857 C CA . ASN A 1 106 ? -2.711 18.449 16.042 1.00 81.44 106 ASN A CA 1
ATOM 858 C C . ASN A 1 106 ? -3.032 19.884 15.583 1.00 81.44 106 ASN A C 1
ATOM 860 O O . ASN A 1 106 ? -2.144 20.643 15.190 1.00 81.44 106 ASN A O 1
ATOM 864 N N . ASP A 1 107 ? -4.305 20.274 15.678 1.00 81.00 107 ASP A N 1
ATOM 865 C CA . ASP A 1 107 ? -4.793 21.594 15.242 1.00 81.00 107 ASP A CA 1
ATOM 866 C C . ASP A 1 107 ? -4.147 22.776 15.999 1.00 81.00 107 ASP A C 1
ATOM 868 O O . ASP A 1 107 ? -4.166 23.908 15.520 1.00 81.00 107 ASP A O 1
ATOM 872 N N . ASN A 1 108 ? -3.529 22.518 17.157 1.00 85.38 108 ASN A N 1
ATOM 873 C CA . ASN A 1 108 ? -2.816 23.506 17.971 1.00 85.38 108 ASN A CA 1
ATOM 874 C C . ASN A 1 108 ? -1.299 23.531 17.693 1.00 85.38 108 ASN A C 1
ATOM 876 O O . ASN A 1 108 ? -0.541 24.087 18.491 1.00 85.38 108 ASN A O 1
ATOM 880 N N . ASN A 1 109 ? -0.837 22.913 16.600 1.00 84.12 109 ASN A N 1
ATOM 881 C CA . ASN A 1 109 ? 0.579 22.732 16.258 1.00 84.12 109 ASN A CA 1
ATOM 882 C C . ASN A 1 109 ? 1.404 21.998 17.336 1.00 84.12 109 ASN A C 1
ATOM 884 O O . ASN A 1 109 ? 2.620 22.183 17.435 1.00 84.12 109 ASN A O 1
ATOM 888 N N . GLN A 1 110 ? 0.767 21.153 18.144 1.00 88.25 110 GLN A N 1
ATOM 889 C CA . GLN A 1 110 ? 1.452 20.300 19.110 1.00 88.25 110 GLN A CA 1
ATOM 890 C C . GLN A 1 110 ? 1.602 18.889 18.548 1.00 88.25 110 GLN A C 1
ATOM 892 O O . GLN A 1 110 ? 0.733 18.391 17.832 1.00 88.25 110 GLN A O 1
ATOM 897 N N . ILE A 1 111 ? 2.721 18.249 18.886 1.00 89.00 111 ILE A N 1
ATOM 898 C CA . ILE A 1 111 ? 2.975 16.857 18.524 1.00 89.00 111 ILE A CA 1
ATOM 899 C C . ILE A 1 111 ? 2.267 15.959 19.537 1.00 89.00 111 ILE A C 1
ATOM 901 O O . ILE A 1 111 ? 2.591 15.974 20.725 1.00 89.00 111 ILE A O 1
ATOM 905 N N . GLU A 1 112 ? 1.326 15.161 19.049 1.00 91.31 112 GLU A N 1
ATOM 906 C CA . GLU A 1 112 ? 0.660 14.096 19.788 1.00 91.31 112 GLU A CA 1
ATOM 907 C C . GLU A 1 112 ? 1.175 12.743 19.295 1.00 91.31 112 GLU A C 1
AT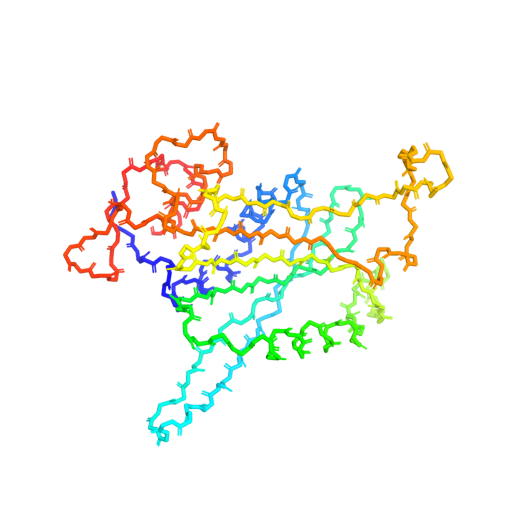OM 909 O O . GLU A 1 112 ? 1.293 12.518 18.090 1.00 91.31 112 GLU A O 1
ATOM 914 N N . LYS A 1 113 ? 1.468 11.834 20.226 1.00 92.50 113 LYS A N 1
ATOM 915 C CA . LYS A 1 113 ? 1.808 10.451 19.896 1.00 92.50 113 LYS A CA 1
ATOM 916 C C . LYS A 1 113 ? 0.573 9.586 20.006 1.00 92.50 113 LYS A C 1
ATOM 918 O O . LYS A 1 113 ? -0.050 9.541 21.063 1.00 92.50 113 LYS A O 1
ATOM 923 N N . ARG A 1 114 ? 0.233 8.895 18.921 1.00 92.31 114 ARG A N 1
ATOM 924 C CA . ARG A 1 114 ? -0.867 7.928 18.917 1.00 92.31 114 ARG A CA 1
ATOM 925 C C . ARG A 1 114 ? -0.659 6.836 17.871 1.00 92.31 114 ARG A C 1
ATOM 927 O O . ARG A 1 114 ? 0.056 7.063 16.891 1.00 92.31 114 ARG A O 1
ATOM 934 N N . PRO A 1 115 ? -1.255 5.647 18.048 1.00 94.75 115 PRO A N 1
ATOM 935 C CA . PRO A 1 115 ? -1.244 4.627 17.010 1.00 94.75 115 PRO A CA 1
ATOM 936 C C . PRO A 1 115 ? -2.150 5.047 15.843 1.00 94.75 115 PRO A C 1
ATOM 938 O O . PRO A 1 115 ? -3.122 5.781 16.022 1.00 94.75 115 PRO A O 1
ATOM 941 N N . LEU A 1 116 ? -1.832 4.568 14.641 1.00 95.50 116 LEU A N 1
ATOM 942 C CA . LEU A 1 116 ? -2.625 4.795 13.433 1.00 95.50 116 LEU A CA 1
ATOM 943 C C . LEU A 1 116 ? -3.015 3.461 12.787 1.00 95.50 116 LEU A C 1
ATOM 945 O O . LEU A 1 116 ? -2.178 2.550 12.774 1.00 95.50 116 LEU A O 1
ATOM 949 N N . PRO A 1 117 ? -4.213 3.364 12.175 1.00 95.94 117 PRO A N 1
ATOM 950 C CA . PRO A 1 117 ? -4.574 2.247 11.312 1.00 95.94 117 PRO A CA 1
ATOM 951 C C . PRO A 1 117 ? -3.516 2.009 10.237 1.00 95.94 117 PRO A C 1
ATOM 953 O O . PRO A 1 117 ? -2.971 2.957 9.660 1.00 95.94 117 PRO A O 1
ATOM 956 N N . ILE A 1 118 ? -3.221 0.739 9.966 1.00 96.56 118 ILE A N 1
ATOM 957 C CA . ILE A 1 118 ? -2.180 0.338 9.016 1.00 96.56 118 ILE A CA 1
ATOM 958 C C . ILE A 1 118 ? -2.822 -0.129 7.707 1.00 96.56 118 ILE A C 1
ATOM 960 O O . ILE A 1 118 ? -3.829 -0.833 7.703 1.00 96.56 118 ILE A O 1
ATOM 964 N N . VAL A 1 119 ? -2.197 0.213 6.582 1.00 97.06 119 VAL A N 1
ATOM 965 C CA . VAL A 1 119 ? -2.444 -0.395 5.268 1.00 97.06 119 VAL A CA 1
ATOM 966 C C . VAL A 1 119 ? -1.101 -0.792 4.670 1.00 97.06 119 VAL A C 1
ATOM 968 O O . VAL A 1 119 ? -0.146 -0.020 4.723 1.00 97.06 119 VAL A O 1
ATOM 971 N N . THR A 1 120 ? -1.001 -1.989 4.097 1.00 96.06 120 THR A N 1
ATOM 972 C CA . THR A 1 120 ? 0.239 -2.444 3.444 1.00 96.06 120 THR A CA 1
ATOM 973 C C . THR A 1 120 ? 0.091 -2.486 1.925 1.00 96.06 120 THR A C 1
ATOM 975 O O . THR A 1 120 ? -0.969 -2.824 1.403 1.00 96.06 120 THR A O 1
ATOM 978 N N . ILE A 1 121 ? 1.155 -2.149 1.199 1.00 95.88 121 ILE A N 1
ATOM 979 C CA . ILE A 1 121 ? 1.226 -2.205 -0.263 1.00 95.88 121 ILE A CA 1
ATOM 980 C C . ILE A 1 121 ? 2.522 -2.918 -0.652 1.00 95.88 121 ILE A C 1
ATOM 982 O O . ILE A 1 121 ? 3.622 -2.415 -0.433 1.00 95.88 121 ILE A O 1
ATOM 986 N N . TYR A 1 122 ? 2.393 -4.085 -1.271 1.00 92.69 122 TYR A N 1
ATOM 987 C CA . TYR A 1 122 ? 3.521 -4.903 -1.695 1.00 92.69 122 TYR A CA 1
ATOM 988 C C . TYR A 1 122 ? 3.647 -4.911 -3.215 1.00 92.69 122 TYR A C 1
ATOM 990 O O . TYR A 1 122 ? 2.787 -5.435 -3.925 1.00 92.69 122 TYR A O 1
ATOM 998 N N . PHE A 1 123 ? 4.766 -4.397 -3.712 1.00 92.75 123 PHE A N 1
ATOM 999 C CA . PHE A 1 123 ? 5.170 -4.506 -5.107 1.00 92.75 123 PHE A CA 1
ATOM 1000 C C . PHE A 1 123 ? 6.014 -5.770 -5.295 1.00 92.75 123 PHE A C 1
ATOM 1002 O O . PHE A 1 123 ? 7.132 -5.874 -4.798 1.00 92.75 123 PHE A O 1
ATOM 1009 N N . LEU A 1 124 ? 5.492 -6.755 -6.020 1.00 91.38 124 LEU A N 1
ATOM 1010 C CA . LEU A 1 124 ? 6.121 -8.056 -6.227 1.00 91.38 124 LEU A CA 1
ATOM 1011 C C . LEU A 1 124 ? 6.732 -8.139 -7.632 1.00 91.38 124 LEU A C 1
ATOM 1013 O O . LEU A 1 124 ? 6.035 -8.245 -8.641 1.00 91.38 124 LEU A O 1
ATOM 1017 N N . GLY A 1 125 ? 8.061 -8.169 -7.701 1.00 89.00 125 GLY A N 1
ATOM 1018 C CA . GLY A 1 125 ? 8.858 -8.409 -8.910 1.00 89.00 125 GLY A CA 1
ATOM 1019 C C . GLY A 1 125 ? 8.840 -9.866 -9.398 1.00 89.00 125 GLY A C 1
ATOM 1020 O O . GLY A 1 125 ? 9.574 -10.230 -10.324 1.00 89.00 125 GLY A O 1
ATOM 1021 N N . PHE A 1 126 ? 8.010 -10.715 -8.794 1.00 87.38 126 PHE A N 1
ATOM 1022 C CA . PHE A 1 126 ? 7.799 -12.120 -9.134 1.00 87.38 126 PHE A CA 1
ATOM 1023 C C . PHE A 1 126 ? 6.302 -12.462 -9.074 1.00 87.38 126 PHE A C 1
ATOM 1025 O O . PHE A 1 126 ? 5.559 -11.806 -8.345 1.00 87.38 126 PHE A O 1
ATOM 1032 N N . PRO A 1 127 ? 5.845 -13.475 -9.830 1.00 90.19 127 PRO A N 1
ATOM 1033 C CA . PRO A 1 127 ? 4.461 -13.907 -9.773 1.00 90.19 127 PRO A CA 1
ATOM 1034 C C . PRO A 1 127 ? 4.226 -14.821 -8.563 1.00 90.19 127 PRO A C 1
ATOM 1036 O O . PRO A 1 127 ? 5.106 -15.583 -8.149 1.00 90.19 127 PRO A O 1
ATOM 1039 N N . LEU A 1 128 ? 3.014 -14.766 -8.028 1.00 90.88 128 LEU A N 1
ATOM 1040 C CA . LEU A 1 128 ? 2.472 -15.725 -7.081 1.00 90.88 128 LEU A CA 1
ATOM 1041 C C . LEU A 1 128 ? 1.960 -16.956 -7.835 1.00 90.88 128 LEU A C 1
ATOM 1043 O O . LEU A 1 128 ? 1.537 -16.879 -8.991 1.00 90.88 128 LEU A O 1
ATOM 1047 N N . ASP A 1 129 ? 1.982 -18.107 -7.169 1.00 90.75 129 ASP A N 1
ATOM 1048 C CA . ASP A 1 129 ? 1.687 -19.380 -7.835 1.00 90.75 129 ASP A CA 1
ATOM 1049 C C . ASP A 1 129 ? 0.205 -19.474 -8.226 1.00 90.75 129 ASP A C 1
ATOM 1051 O O . ASP A 1 129 ? -0.119 -19.772 -9.379 1.00 90.75 129 ASP A O 1
ATOM 1055 N N . ASN A 1 130 ? -0.685 -19.100 -7.302 1.00 93.75 130 ASN A N 1
ATOM 1056 C CA . ASN A 1 130 ? -2.134 -19.288 -7.438 1.00 93.75 130 ASN A CA 1
ATOM 1057 C C . ASN A 1 130 ? -2.911 -18.004 -7.768 1.00 93.75 130 ASN A C 1
ATOM 1059 O O . ASN A 1 130 ? -4.074 -18.079 -8.149 1.00 93.75 130 ASN A O 1
ATOM 1063 N N . ILE A 1 131 ? -2.286 -16.829 -7.661 1.00 93.62 131 ILE A N 1
ATOM 1064 C CA . ILE A 1 131 ? -2.934 -15.543 -7.950 1.00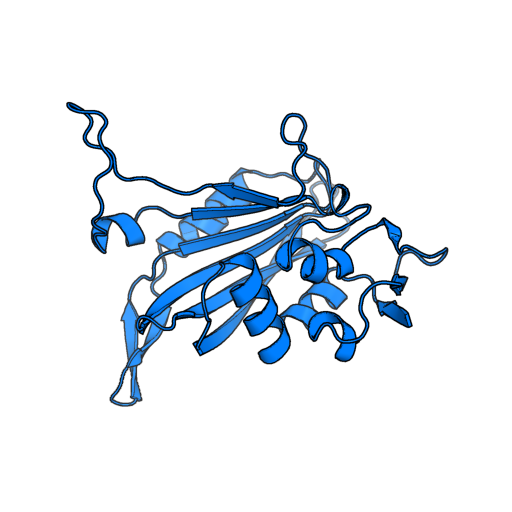 93.62 131 ILE A CA 1
ATOM 1065 C C . ILE A 1 131 ? -2.432 -15.037 -9.300 1.00 93.62 131 ILE A C 1
ATOM 1067 O O . ILE A 1 131 ? -1.250 -14.736 -9.452 1.00 93.62 131 ILE A O 1
ATOM 1071 N N . LYS A 1 132 ? -3.322 -14.923 -10.291 1.00 92.88 132 LYS A N 1
ATOM 1072 C CA . LYS A 1 132 ? -2.965 -14.455 -11.646 1.00 92.88 132 LYS A CA 1
ATOM 1073 C C . LYS A 1 132 ? -3.259 -12.972 -11.881 1.00 92.88 132 LYS A C 1
ATOM 1075 O O . LYS A 1 132 ? -2.744 -12.394 -12.830 1.00 92.88 132 LYS A O 1
ATOM 1080 N N . ASN A 1 133 ? -4.055 -12.352 -11.014 1.00 93.56 133 ASN A N 1
ATOM 1081 C CA . ASN A 1 133 ? -4.430 -10.943 -11.102 1.00 93.56 133 ASN A CA 1
ATOM 1082 C C . ASN A 1 133 ? -3.225 -10.026 -10.857 1.00 93.56 133 ASN A C 1
ATOM 1084 O O . ASN A 1 133 ? -2.445 -10.261 -9.936 1.00 93.56 133 ASN A O 1
ATOM 1088 N N . ALA A 1 134 ? -3.109 -8.953 -11.642 1.00 93.69 134 ALA A N 1
ATOM 1089 C CA . ALA A 1 134 ? -2.015 -7.997 -11.500 1.00 93.69 134 ALA A CA 1
ATOM 1090 C C . ALA A 1 134 ? -2.059 -7.215 -10.187 1.00 93.69 134 ALA A C 1
ATOM 1092 O O . ALA A 1 134 ? -1.020 -6.989 -9.577 1.00 93.69 134 ALA A O 1
ATOM 1093 N N . VAL A 1 135 ? -3.256 -6.855 -9.729 1.00 95.44 135 VAL A N 1
ATOM 1094 C CA . VAL A 1 135 ? -3.470 -6.199 -8.440 1.00 95.44 135 VAL A CA 1
ATOM 1095 C C . VAL A 1 135 ? -4.542 -6.960 -7.671 1.00 95.44 135 VAL A C 1
ATOM 1097 O O . VAL A 1 135 ? -5.582 -7.304 -8.238 1.00 95.44 135 VAL A O 1
ATOM 1100 N N . VAL A 1 136 ? -4.284 -7.229 -6.393 1.00 96.25 136 VAL A N 1
ATOM 1101 C CA . VAL A 1 136 ? -5.233 -7.847 -5.462 1.00 96.25 136 VAL A CA 1
ATOM 1102 C C . VAL A 1 136 ? -5.277 -7.030 -4.183 1.00 96.25 136 VAL A C 1
ATOM 1104 O O . VAL A 1 136 ? -4.241 -6.792 -3.570 1.00 96.25 136 VAL A O 1
ATOM 1107 N N . LYS A 1 137 ? -6.481 -6.635 -3.772 1.00 96.69 137 LYS A N 1
ATOM 1108 C CA . LYS A 1 137 ? -6.740 -6.091 -2.441 1.00 96.69 137 LYS A CA 1
ATOM 1109 C C . LYS A 1 137 ? -7.182 -7.230 -1.524 1.00 96.69 137 LYS A C 1
ATOM 1111 O O . LYS A 1 137 ? -8.060 -8.005 -1.892 1.00 96.69 137 LYS A O 1
ATOM 1116 N N . ILE A 1 138 ? -6.576 -7.312 -0.350 1.00 96.31 138 ILE A N 1
ATOM 1117 C CA . ILE A 1 138 ? -7.027 -8.111 0.782 1.00 96.31 138 ILE A CA 1
ATOM 1118 C C . ILE A 1 138 ? -7.708 -7.127 1.725 1.00 96.31 138 ILE A C 1
ATOM 1120 O O . ILE A 1 138 ? -7.044 -6.307 2.362 1.00 96.31 138 ILE A O 1
ATOM 1124 N N . ASN A 1 139 ? -9.033 -7.174 1.743 1.00 93.44 139 ASN A N 1
ATOM 1125 C CA . ASN A 1 139 ? -9.882 -6.328 2.566 1.00 93.44 139 ASN A CA 1
ATOM 1126 C C . ASN A 1 139 ? -10.450 -7.130 3.737 1.00 93.44 139 ASN A C 1
ATOM 1128 O O . ASN A 1 139 ? -10.816 -8.297 3.590 1.00 93.44 139 ASN A O 1
ATOM 1132 N N . ARG A 1 140 ? -10.544 -6.487 4.898 1.00 93.50 140 ARG A N 1
ATOM 1133 C CA . ARG A 1 140 ? -11.286 -7.027 6.038 1.00 93.50 140 ARG A CA 1
ATOM 1134 C C . ARG A 1 140 ? -12.764 -6.669 5.901 1.00 93.50 140 ARG A C 1
ATOM 1136 O O . ARG A 1 140 ? -13.106 -5.591 5.422 1.00 93.50 140 ARG A O 1
ATOM 1143 N N . GLU A 1 141 ? -13.625 -7.568 6.357 1.00 94.00 141 GLU A N 1
ATOM 1144 C CA . GLU A 1 141 ? -15.073 -7.369 6.422 1.00 94.00 141 GLU A CA 1
ATOM 1145 C C . GLU A 1 141 ? -15.552 -7.752 7.817 1.00 94.00 141 GLU A C 1
ATOM 1147 O O . GLU A 1 141 ? -15.152 -8.792 8.346 1.00 94.00 141 GLU A O 1
ATOM 1152 N N . TYR A 1 142 ? -16.397 -6.917 8.419 1.00 94.75 142 TYR A N 1
ATOM 1153 C CA . TYR A 1 142 ? -16.998 -7.239 9.706 1.00 94.75 142 TYR A CA 1
ATOM 1154 C C . TYR A 1 142 ? -18.215 -8.105 9.429 1.00 94.75 142 TYR A C 1
ATOM 1156 O O . TYR A 1 142 ? -19.059 -7.751 8.604 1.00 94.75 142 TYR A O 1
ATOM 1164 N N . ARG A 1 143 ? -18.285 -9.259 10.088 1.00 95.81 143 ARG A N 1
ATOM 1165 C CA . ARG A 1 143 ? -19.366 -10.225 9.905 1.00 95.81 143 ARG A CA 1
ATOM 1166 C C . ARG A 1 143 ? -19.913 -10.640 11.252 1.00 95.81 143 ARG A C 1
ATOM 1168 O O . ARG A 1 143 ? -19.143 -11.026 12.134 1.00 95.81 143 ARG A O 1
ATOM 1175 N N . ASP A 1 144 ? -21.230 -10.587 11.387 1.00 96.38 144 ASP A N 1
ATOM 1176 C CA . ASP A 1 144 ? -21.905 -11.245 12.495 1.00 96.38 144 ASP A CA 1
ATOM 1177 C C . ASP A 1 144 ? -21.723 -12.759 12.322 1.00 96.38 144 ASP A C 1
ATOM 1179 O O . ASP A 1 144 ? -22.047 -13.328 11.282 1.00 96.38 144 ASP A O 1
ATOM 1183 N N . VAL A 1 145 ? -21.142 -13.431 13.314 1.00 96.94 145 VAL A N 1
ATOM 1184 C CA . VAL A 1 145 ? -20.816 -14.862 13.194 1.00 96.94 145 VAL A CA 1
ATOM 1185 C C . VAL A 1 145 ? -22.075 -15.741 13.242 1.00 96.94 145 VAL A C 1
ATOM 1187 O O . VAL A 1 145 ? -22.056 -16.860 12.726 1.00 96.94 145 VAL A O 1
ATOM 1190 N N . VAL A 1 146 ? -23.175 -15.252 13.818 1.00 97.88 146 VAL A N 1
ATOM 1191 C CA . VAL A 1 146 ? -24.450 -15.971 13.911 1.00 97.88 146 VAL A CA 1
ATOM 1192 C C . V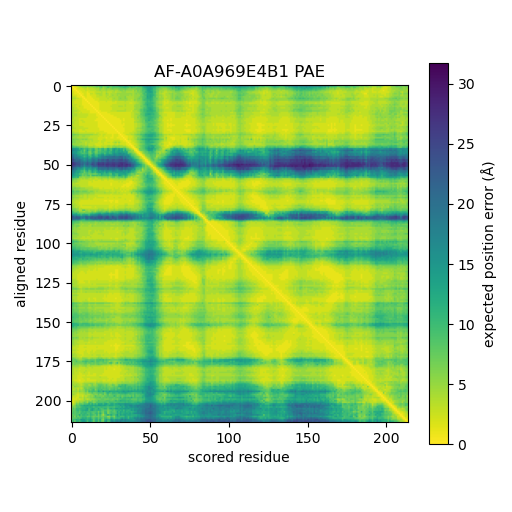AL A 1 146 ? -25.234 -15.844 12.607 1.00 97.88 146 VAL A C 1
ATOM 1194 O O . VAL A 1 146 ? -25.647 -16.864 12.055 1.00 97.88 146 VAL A O 1
ATOM 1197 N N . THR A 1 147 ? -25.425 -14.624 12.097 1.00 97.38 147 THR A N 1
ATOM 1198 C CA . THR A 1 147 ? -26.235 -14.380 10.887 1.00 97.38 147 THR A CA 1
ATOM 1199 C C . THR A 1 147 ? -25.424 -14.433 9.592 1.00 97.38 147 THR A C 1
ATOM 1201 O O . THR A 1 147 ? -26.004 -14.605 8.523 1.00 97.38 147 THR A O 1
ATOM 1204 N N . GLN A 1 148 ? -24.091 -14.332 9.674 1.00 96.50 148 GLN A N 1
ATOM 1205 C CA . GLN A 1 148 ? -23.156 -14.179 8.545 1.00 96.50 148 GLN A CA 1
ATOM 1206 C C . GLN A 1 148 ? -23.327 -12.869 7.756 1.00 96.50 148 GLN A C 1
ATOM 1208 O O . GLN A 1 148 ? -22.674 -12.676 6.721 1.00 96.50 148 GLN A O 1
ATOM 1213 N N . GLU A 1 149 ? -24.169 -11.962 8.251 1.00 97.06 149 GLU A N 1
ATOM 1214 C CA . GLU A 1 149 ? -24.424 -10.661 7.645 1.00 97.06 149 GLU A CA 1
ATOM 1215 C C . GLU A 1 149 ? -23.240 -9.715 7.843 1.00 97.06 149 GLU A C 1
ATOM 1217 O O . GLU A 1 149 ? -22.468 -9.825 8.801 1.00 97.06 149 GLU A O 1
ATOM 1222 N N . LEU A 1 150 ? -23.092 -8.781 6.903 1.00 96.81 150 LEU A N 1
ATOM 1223 C CA . LEU A 1 150 ? -22.086 -7.733 6.990 1.00 96.81 150 LEU A CA 1
ATOM 1224 C C . LEU A 1 150 ? -22.500 -6.702 8.038 1.00 96.81 150 LEU A C 1
ATOM 1226 O O . LEU A 1 150 ? -23.638 -6.240 8.054 1.00 96.81 150 LEU A O 1
ATOM 1230 N N . VAL A 1 151 ? -21.546 -6.307 8.875 1.00 95.88 151 VAL A N 1
ATOM 1231 C CA . VAL A 1 151 ? -21.721 -5.207 9.820 1.00 95.88 151 VAL A CA 1
ATOM 1232 C C . VAL A 1 151 ? -21.116 -3.950 9.196 1.00 95.88 151 VAL A C 1
ATOM 1234 O O . VAL A 1 151 ? -19.902 -3.845 9.043 1.00 95.88 151 VAL A O 1
ATOM 1237 N N . GLU A 1 152 ? -21.959 -2.988 8.822 1.00 92.06 152 GLU A N 1
ATOM 1238 C CA . GLU A 1 152 ? -21.562 -1.773 8.085 1.00 92.06 152 GLU A CA 1
ATOM 1239 C C . GLU A 1 152 ? -21.018 -0.647 8.985 1.00 92.06 152 GLU A C 1
ATOM 1241 O O . GLU A 1 152 ? -21.155 0.537 8.680 1.00 92.06 152 GLU A O 1
ATOM 1246 N N . VAL A 1 153 ? -20.396 -1.000 10.110 1.00 90.88 153 VAL A N 1
ATOM 1247 C CA . VAL A 1 153 ? -19.776 -0.035 11.028 1.00 90.88 153 VAL A CA 1
ATOM 1248 C C . VAL A 1 153 ? -18.282 -0.288 11.126 1.00 90.88 153 VAL A C 1
ATOM 1250 O O . VAL A 1 153 ? -17.813 -1.417 10.986 1.00 90.88 153 VAL A O 1
ATOM 1253 N N . LYS A 1 154 ? -17.530 0.779 11.386 1.00 89.56 154 LYS A N 1
ATOM 1254 C CA . LYS A 1 154 ? -16.108 0.711 11.709 1.00 89.56 154 LYS A CA 1
ATOM 1255 C C . LYS A 1 154 ? -15.890 1.199 13.128 1.00 89.56 154 LYS A C 1
ATOM 1257 O O . LYS A 1 154 ? -16.562 2.116 13.577 1.00 89.56 154 LYS A O 1
ATOM 1262 N N . GLU A 1 155 ? -14.918 0.588 13.787 1.00 93.88 155 GLU A N 1
ATOM 1263 C CA . GLU A 1 155 ? -14.548 0.867 15.171 1.00 93.88 155 GLU A CA 1
ATOM 1264 C C . GLU A 1 155 ? -13.038 1.051 15.240 1.00 93.88 155 GLU A C 1
ATOM 1266 O O . GLU A 1 155 ? -12.295 0.176 14.778 1.00 93.88 155 GLU A O 1
ATOM 1271 N N . ASP A 1 156 ? -12.586 2.150 15.847 1.00 93.50 156 ASP A N 1
ATOM 1272 C CA . ASP A 1 156 ? -11.163 2.503 15.935 1.00 93.50 156 ASP A CA 1
ATOM 1273 C C . ASP A 1 156 ? -10.343 1.369 16.557 1.00 93.50 156 ASP A C 1
ATOM 1275 O O . ASP A 1 156 ? -9.274 1.022 16.063 1.00 93.50 156 ASP A O 1
ATOM 1279 N N . PHE A 1 157 ? -10.876 0.719 17.598 1.00 94.50 157 PHE A N 1
ATOM 1280 C CA . PHE A 1 157 ? -10.225 -0.423 18.243 1.00 94.50 157 PHE A CA 1
ATOM 1281 C C . PHE A 1 157 ? -9.866 -1.539 17.249 1.00 94.50 157 PHE A C 1
ATOM 1283 O O . PHE A 1 157 ? -8.782 -2.116 17.318 1.00 94.50 157 PHE A O 1
ATOM 1290 N N . VAL A 1 158 ? -10.757 -1.838 16.303 1.00 95.00 158 VAL A N 1
ATOM 1291 C CA . VAL A 1 158 ? -10.545 -2.905 15.320 1.00 95.00 158 VAL A CA 1
ATOM 1292 C C . VAL A 1 158 ? -9.623 -2.435 14.191 1.00 95.00 158 VAL A C 1
ATOM 1294 O O . VAL A 1 158 ? -8.733 -3.192 13.787 1.00 95.00 158 VAL A O 1
ATOM 1297 N N . GLU A 1 159 ? -9.772 -1.189 13.725 1.00 94.62 159 GLU A N 1
ATOM 1298 C CA . GLU A 1 159 ? -8.905 -0.602 12.688 1.00 94.62 159 GLU A CA 1
ATOM 1299 C C . GLU A 1 159 ? -7.450 -0.420 13.171 1.00 94.62 159 GLU A C 1
ATOM 1301 O O . GLU A 1 159 ? -6.526 -0.445 12.360 1.00 94.62 159 GLU A O 1
ATOM 1306 N N . LEU A 1 160 ? -7.218 -0.291 14.483 1.00 95.75 160 LEU A N 1
ATOM 1307 C CA . LEU A 1 160 ? -5.876 -0.224 15.079 1.00 95.75 160 LEU A CA 1
ATOM 1308 C C . LEU A 1 160 ? -5.202 -1.597 15.254 1.00 95.75 160 LEU A C 1
ATOM 1310 O O . LEU A 1 160 ? -3.976 -1.669 15.338 1.00 95.75 160 LEU A O 1
ATOM 1314 N N . LEU A 1 161 ? -5.972 -2.687 15.321 1.00 94.94 161 LEU A N 1
ATOM 1315 C CA . LEU A 1 161 ? -5.457 -4.041 15.584 1.00 94.94 161 LEU A CA 1
ATOM 1316 C C . LEU A 1 161 ? -5.376 -4.926 14.340 1.00 94.94 161 LEU A C 1
ATOM 1318 O O . LEU A 1 161 ? -4.782 -6.006 14.372 1.00 94.94 161 LEU A O 1
ATOM 1322 N N . THR A 1 162 ? -5.984 -4.493 13.243 1.00 95.06 162 THR A N 1
ATOM 1323 C CA . THR A 1 162 ? -6.044 -5.246 11.993 1.00 95.06 162 THR A CA 1
ATOM 1324 C C . THR A 1 162 ? -5.797 -4.314 10.807 1.00 95.06 162 THR A C 1
ATOM 1326 O O . THR A 1 162 ? -5.859 -3.100 10.945 1.00 95.06 162 THR A O 1
ATOM 1329 N N . HIS A 1 163 ? -5.452 -4.861 9.639 1.00 96.50 163 HIS A N 1
ATOM 1330 C CA . HIS A 1 163 ? -5.077 -4.048 8.481 1.00 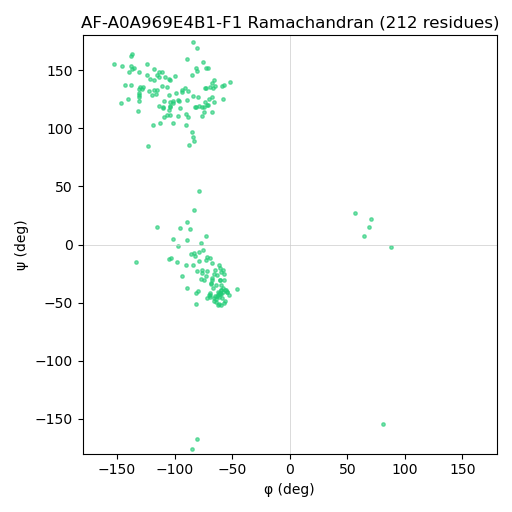96.50 163 HIS A CA 1
ATOM 1331 C C . HIS A 1 163 ? -5.511 -4.671 7.160 1.00 96.50 163 HIS A C 1
ATOM 1333 O O . HIS A 1 163 ? -5.605 -5.893 7.032 1.00 96.50 163 HIS A O 1
ATOM 1339 N N . ASP A 1 164 ? -5.718 -3.805 6.173 1.00 96.94 164 ASP A N 1
ATOM 1340 C CA . ASP A 1 164 ? -5.892 -4.192 4.777 1.00 96.94 164 ASP A CA 1
ATOM 1341 C C . ASP A 1 164 ? -4.530 -4.250 4.065 1.00 96.94 164 ASP A C 1
ATOM 1343 O O . ASP A 1 164 ? -3.538 -3.649 4.499 1.00 96.94 164 ASP A O 1
ATOM 1347 N N . SER A 1 165 ? -4.479 -4.966 2.942 1.00 96.56 165 SER A N 1
ATOM 1348 C CA . SER A 1 165 ? -3.258 -5.122 2.150 1.00 96.56 165 SER A CA 1
ATOM 1349 C C . SER A 1 165 ? -3.521 -5.064 0.650 1.00 96.56 165 SER A C 1
ATOM 1351 O O . SER A 1 165 ? -4.562 -5.508 0.172 1.00 96.56 165 SER A O 1
ATOM 1353 N N . TYR A 1 166 ? -2.553 -4.562 -0.108 1.00 97.62 166 TYR A N 1
ATOM 1354 C CA . TYR A 1 166 ? -2.539 -4.571 -1.565 1.00 97.62 166 TYR A CA 1
ATOM 1355 C C . TYR A 1 166 ? -1.325 -5.358 -2.060 1.00 97.62 166 TYR A C 1
ATOM 1357 O O . TYR A 1 166 ? -0.192 -5.084 -1.670 1.00 97.62 166 TYR A O 1
ATOM 1365 N N . LEU A 1 167 ? -1.554 -6.316 -2.955 1.00 95.69 167 LEU A N 1
ATOM 1366 C CA . LEU A 1 167 ? -0.518 -7.079 -3.647 1.00 95.69 167 LEU A CA 1
ATOM 1367 C C . LEU A 1 167 ? -0.499 -6.675 -5.119 1.00 95.69 167 LEU A C 1
ATOM 1369 O O . LEU A 1 167 ? -1.477 -6.889 -5.836 1.00 95.69 167 LEU A O 1
ATOM 1373 N N . ILE A 1 168 ? 0.622 -6.124 -5.574 1.00 96.19 168 ILE A N 1
ATOM 1374 C CA . ILE A 1 168 ? 0.836 -5.676 -6.951 1.00 96.19 168 ILE A CA 1
ATOM 1375 C C . ILE A 1 168 ? 1.888 -6.582 -7.590 1.00 96.19 168 ILE A C 1
ATOM 1377 O O . ILE A 1 168 ? 3.079 -6.475 -7.313 1.00 96.19 168 ILE A O 1
ATOM 1381 N N . GLN A 1 169 ? 1.462 -7.493 -8.460 1.00 94.06 169 GLN A N 1
ATOM 1382 C CA . GLN A 1 169 ? 2.342 -8.390 -9.205 1.00 94.06 169 GLN A CA 1
ATOM 1383 C C . GLN A 1 169 ? 2.858 -7.698 -10.466 1.00 94.06 169 GLN A C 1
ATOM 1385 O O . GLN A 1 169 ? 2.213 -7.729 -11.514 1.00 94.06 169 GLN A O 1
ATOM 1390 N N . ILE A 1 170 ? 4.061 -7.129 -10.391 1.00 93.25 170 ILE A N 1
ATOM 1391 C CA . ILE A 1 170 ? 4.649 -6.316 -11.464 1.00 93.25 170 ILE A CA 1
ATOM 1392 C C . ILE A 1 170 ? 4.700 -7.074 -12.798 1.00 93.25 170 ILE A C 1
ATOM 1394 O O . ILE A 1 170 ? 4.402 -6.520 -13.852 1.00 93.25 170 ILE A O 1
ATOM 1398 N N . ARG A 1 171 ? 5.021 -8.374 -12.767 1.00 90.50 171 ARG A N 1
ATOM 1399 C CA . ARG A 1 171 ? 5.106 -9.200 -13.987 1.00 90.50 171 ARG A CA 1
ATOM 1400 C C . ARG A 1 171 ? 3.767 -9.442 -14.681 1.00 90.50 171 ARG A C 1
ATOM 1402 O O . ARG A 1 171 ? 3.771 -9.882 -15.823 1.00 90.50 171 ARG A O 1
ATOM 1409 N N . GLN A 1 172 ? 2.661 -9.186 -13.993 1.00 92.81 172 GLN A N 1
ATOM 1410 C CA . GLN A 1 172 ? 1.311 -9.341 -14.526 1.00 92.81 172 GLN A CA 1
ATOM 1411 C C . GLN A 1 172 ? 0.735 -8.011 -15.041 1.00 92.81 172 GLN A C 1
ATOM 1413 O O . GLN A 1 172 ? -0.374 -7.999 -15.563 1.00 92.81 172 GLN A O 1
ATOM 1418 N N . LEU A 1 173 ? 1.472 -6.896 -14.933 1.00 90.94 173 LEU A N 1
ATOM 1419 C CA . LEU A 1 173 ? 1.082 -5.581 -15.463 1.00 90.94 173 LEU A CA 1
ATOM 1420 C C . LEU A 1 173 ? 1.335 -5.484 -16.978 1.00 90.94 173 LEU A C 1
ATOM 1422 O O . LEU A 1 173 ? 1.934 -4.523 -17.452 1.00 90.94 173 LEU A O 1
ATOM 1426 N N . VAL A 1 174 ? 0.940 -6.504 -17.736 1.00 87.44 174 VAL A N 1
ATOM 1427 C CA . VAL A 1 174 ? 1.198 -6.607 -19.179 1.00 87.44 174 VAL A CA 1
ATOM 1428 C C . VAL A 1 174 ? -0.089 -6.465 -19.985 1.00 87.44 174 VAL A C 1
ATOM 1430 O O . VAL A 1 174 ? -1.163 -6.890 -19.554 1.00 87.44 174 VAL A O 1
ATOM 1433 N N . GLY A 1 175 ? 0.025 -5.908 -21.189 1.00 83.44 175 GLY A N 1
ATOM 1434 C CA . GLY A 1 175 ? -1.095 -5.775 -22.116 1.00 83.44 175 GLY A CA 1
ATOM 1435 C C . GLY A 1 175 ? -1.999 -4.573 -21.822 1.00 83.44 175 GLY A C 1
ATOM 1436 O O . GLY A 1 175 ? -1.571 -3.542 -21.303 1.00 83.44 175 GLY A O 1
ATOM 1437 N N . LYS A 1 176 ? -3.270 -4.667 -22.233 1.00 81.50 176 LYS A N 1
ATOM 1438 C CA . LYS A 1 176 ? -4.213 -3.547 -22.129 1.00 81.50 176 LYS A CA 1
ATOM 1439 C C . LYS A 1 176 ? -4.697 -3.383 -20.686 1.00 81.50 176 LYS A C 1
ATOM 1441 O O . LYS A 1 176 ? -5.383 -4.262 -20.169 1.00 81.50 176 LYS A O 1
ATOM 1446 N N . SER A 1 177 ? -4.409 -2.229 -20.084 1.00 83.62 177 SER A N 1
ATOM 1447 C CA . SER A 1 177 ? -4.958 -1.852 -18.778 1.00 83.62 177 SER A CA 1
ATOM 1448 C C . SER A 1 177 ? -6.482 -1.853 -18.788 1.00 83.62 177 SER A C 1
ATOM 1450 O O . SER A 1 177 ? -7.114 -1.328 -19.711 1.00 83.62 177 SER A O 1
ATOM 1452 N N . ARG A 1 178 ? -7.065 -2.390 -17.720 1.00 85.81 178 ARG A N 1
ATOM 1453 C CA . ARG A 1 178 ? -8.515 -2.478 -17.518 1.00 85.81 178 ARG A CA 1
ATOM 1454 C C . ARG A 1 178 ? -9.061 -1.301 -16.719 1.00 85.81 178 ARG A C 1
ATOM 1456 O O . ARG A 1 178 ? -10.225 -0.950 -16.865 1.00 85.81 178 ARG A O 1
ATOM 1463 N N . THR A 1 179 ? -8.227 -0.702 -15.874 1.00 88.25 179 THR A N 1
ATOM 1464 C CA . THR A 1 179 ? -8.606 0.366 -14.942 1.00 88.25 179 THR A CA 1
ATOM 1465 C C . THR A 1 179 ? -7.555 1.470 -14.922 1.00 88.25 179 THR A C 1
ATOM 1467 O O . THR A 1 179 ? -6.414 1.252 -15.336 1.00 88.25 179 THR A O 1
ATOM 1470 N N . LYS A 1 180 ? -7.918 2.643 -14.383 1.00 87.12 180 LYS A N 1
ATOM 1471 C CA . LYS A 1 180 ? -6.969 3.740 -14.139 1.00 87.12 180 LYS A CA 1
ATOM 1472 C C . LYS A 1 180 ? -5.797 3.294 -13.257 1.00 87.12 180 LYS A C 1
ATOM 1474 O O . LYS A 1 180 ? -4.656 3.621 -13.550 1.00 87.12 180 LYS A O 1
ATOM 1479 N N . LEU A 1 181 ? -6.065 2.468 -12.245 1.00 90.38 181 LEU A N 1
ATOM 1480 C CA . LEU A 1 181 ? -5.033 1.868 -11.398 1.00 90.38 181 LEU A CA 1
ATOM 1481 C C . LEU A 1 181 ? -4.002 1.074 -12.206 1.00 90.38 181 LEU A C 1
ATOM 1483 O O . LEU A 1 181 ? -2.803 1.273 -12.046 1.00 90.38 181 LEU A O 1
ATOM 1487 N N . GLU A 1 182 ? -4.449 0.206 -13.112 1.00 89.94 182 GLU A N 1
ATOM 1488 C CA . GLU A 1 182 ? -3.524 -0.541 -13.969 1.00 89.94 182 GLU A CA 1
ATOM 1489 C C . GLU A 1 182 ? -2.790 0.354 -14.972 1.00 89.94 182 GLU A C 1
ATOM 1491 O O . GLU A 1 182 ? -1.667 0.033 -15.342 1.00 89.94 182 GLU A O 1
ATOM 1496 N N . GLN A 1 183 ? -3.393 1.455 -15.430 1.00 87.31 183 GLN A N 1
ATOM 1497 C CA . GLN A 1 183 ? -2.720 2.426 -16.306 1.00 87.31 183 GLN A CA 1
ATOM 1498 C C . GLN A 1 183 ? -1.570 3.120 -15.575 1.00 87.31 183 GLN A C 1
ATOM 1500 O O . GLN A 1 183 ? -0.449 3.136 -16.074 1.00 87.31 183 GLN A O 1
ATOM 1505 N N . VAL A 1 184 ? -1.832 3.603 -14.363 1.00 87.94 184 VAL A N 1
ATOM 1506 C CA . VAL A 1 184 ? -0.840 4.246 -13.493 1.00 87.94 184 VAL A CA 1
ATOM 1507 C C . VAL A 1 184 ? 0.286 3.263 -13.149 1.00 87.94 184 VAL A C 1
ATOM 1509 O O . VAL A 1 184 ? 1.465 3.575 -13.299 1.00 87.94 184 VAL A O 1
ATOM 1512 N N . LEU A 1 185 ? -0.050 2.022 -12.785 1.00 91.06 185 LEU A N 1
ATOM 1513 C CA . LEU A 1 185 ? 0.947 1.004 -12.441 1.00 91.06 185 LEU A CA 1
ATOM 1514 C C . LEU A 1 185 ? 1.731 0.460 -13.647 1.00 91.06 185 LEU A C 1
ATOM 1516 O O . LEU A 1 185 ? 2.774 -0.167 -13.453 1.00 91.06 185 LEU A O 1
ATOM 1520 N N . ARG A 1 186 ? 1.308 0.703 -14.895 1.00 88.19 186 ARG A N 1
ATOM 1521 C CA . ARG A 1 186 ? 2.042 0.209 -16.076 1.00 88.19 186 ARG A CA 1
ATOM 1522 C C . ARG A 1 186 ? 3.462 0.748 -16.179 1.00 88.19 186 ARG A C 1
ATOM 1524 O O . ARG A 1 186 ? 4.283 0.094 -16.812 1.00 88.19 186 ARG A O 1
ATOM 1531 N N . VAL A 1 187 ? 3.787 1.860 -15.521 1.00 88.12 187 VAL A N 1
ATOM 1532 C CA . VAL A 1 187 ? 5.167 2.369 -15.439 1.00 88.12 187 VAL A CA 1
ATOM 1533 C C . VAL A 1 187 ? 6.147 1.338 -14.850 1.00 88.12 187 VAL A C 1
ATOM 1535 O O . VAL A 1 187 ? 7.328 1.344 -15.182 1.00 88.12 187 VAL A O 1
ATOM 1538 N N . PHE A 1 188 ? 5.658 0.393 -14.040 1.00 89.44 188 PHE A N 1
ATOM 1539 C CA . PHE A 1 188 ? 6.453 -0.704 -13.479 1.00 89.44 188 PHE A CA 1
ATOM 1540 C C . PHE A 1 188 ? 6.560 -1.924 -14.408 1.00 89.44 188 PHE A C 1
ATOM 1542 O O . PHE A 1 188 ? 7.301 -2.860 -14.106 1.00 89.44 188 PHE A O 1
ATOM 1549 N N . SER A 1 189 ? 5.812 -1.957 -15.513 1.00 87.56 189 SER A N 1
ATOM 1550 C CA . SER A 1 189 ? 5.671 -3.149 -16.345 1.00 87.56 189 SER A CA 1
ATOM 1551 C C . SER A 1 189 ? 6.987 -3.559 -17.012 1.00 87.56 189 SER A C 1
ATOM 1553 O O . SER A 1 189 ? 7.678 -2.722 -17.602 1.00 87.56 189 SER A O 1
ATOM 1555 N N . PRO A 1 190 ? 7.323 -4.864 -17.017 1.00 82.88 190 PRO A N 1
ATOM 1556 C CA . PRO A 1 190 ? 8.485 -5.352 -17.748 1.00 82.88 190 PRO A CA 1
ATOM 1557 C C . PRO A 1 190 ? 8.315 -5.275 -19.274 1.00 82.88 190 PRO A C 1
ATOM 1559 O O . PRO A 1 190 ? 9.300 -5.476 -19.979 1.00 82.88 190 PRO A O 1
ATOM 1562 N N . GLU A 1 191 ? 7.108 -5.011 -19.794 1.00 84.50 191 GLU A N 1
ATOM 1563 C CA . GLU A 1 191 ? 6.838 -4.965 -21.240 1.00 84.50 191 GLU A CA 1
ATOM 1564 C C . GLU A 1 191 ? 7.605 -3.850 -21.961 1.00 84.50 191 GLU A C 1
ATOM 1566 O O . GLU A 1 191 ? 7.932 -3.980 -23.136 1.00 84.50 191 GLU A O 1
ATOM 1571 N N . PHE A 1 192 ? 7.950 -2.789 -21.235 1.00 81.69 192 PHE A N 1
ATOM 1572 C CA . PHE A 1 192 ? 8.675 -1.635 -21.758 1.00 81.69 192 PHE A CA 1
ATOM 1573 C C . PHE A 1 192 ? 10.193 -1.788 -21.663 1.00 81.69 192 PHE A C 1
ATOM 1575 O O . PHE A 1 192 ? 10.934 -0.856 -21.956 1.00 81.69 192 PHE A O 1
ATOM 1582 N N . LYS A 1 193 ? 10.698 -2.934 -21.203 1.00 81.25 193 LYS A N 1
ATOM 1583 C CA . LYS A 1 193 ? 12.122 -3.104 -20.924 1.00 81.25 193 LYS A CA 1
ATOM 1584 C C . LYS A 1 193 ? 12.962 -3.068 -22.198 1.00 81.25 193 LYS A C 1
ATOM 1586 O O . LYS A 1 193 ? 12.741 -3.850 -23.119 1.00 81.25 193 LYS A O 1
ATOM 1591 N N . THR A 1 194 ? 13.978 -2.209 -22.210 1.00 82.06 194 THR A N 1
ATOM 1592 C CA . THR A 1 194 ? 14.911 -2.109 -23.339 1.00 82.06 194 THR A CA 1
ATOM 1593 C C . THR A 1 194 ? 16.042 -3.147 -23.241 1.00 82.06 194 THR A C 1
ATOM 1595 O O . THR A 1 194 ? 16.080 -3.987 -22.334 1.00 82.06 194 THR A O 1
ATOM 1598 N N . LYS A 1 195 ? 17.005 -3.092 -24.176 1.00 80.81 195 LYS A N 1
ATOM 1599 C CA . LYS A 1 195 ? 18.257 -3.867 -24.079 1.00 80.81 195 LYS A CA 1
ATOM 1600 C C . LYS A 1 195 ? 19.047 -3.515 -22.813 1.00 80.81 195 LYS A C 1
ATOM 1602 O O . LYS A 1 195 ? 19.657 -4.407 -22.222 1.00 80.81 195 LYS A O 1
ATOM 1607 N N . ASP A 1 196 ? 19.005 -2.252 -22.384 1.00 83.50 196 ASP A N 1
ATOM 1608 C CA . ASP A 1 196 ? 19.479 -1.860 -21.062 1.00 83.50 196 ASP A CA 1
ATOM 1609 C C . ASP A 1 196 ? 18.388 -2.149 -20.029 1.00 83.50 196 ASP A C 1
ATOM 1611 O O . ASP A 1 196 ? 17.285 -1.602 -20.060 1.00 83.50 196 ASP A O 1
ATOM 1615 N N . LYS A 1 197 ? 18.703 -3.023 -19.071 1.00 80.06 197 LYS A N 1
ATOM 1616 C CA . LYS A 1 197 ? 17.745 -3.450 -18.050 1.00 80.06 197 LYS A CA 1
ATOM 1617 C C . LYS A 1 197 ? 17.312 -2.301 -17.129 1.00 80.06 197 LYS A C 1
ATOM 1619 O O . LYS A 1 197 ? 16.239 -2.420 -16.533 1.00 80.06 197 LYS A O 1
ATOM 1624 N N . HIS A 1 198 ? 18.110 -1.234 -17.037 1.00 79.88 198 HIS A N 1
ATOM 1625 C CA . HIS A 1 198 ? 17.860 -0.055 -16.202 1.00 79.88 198 HIS A CA 1
ATOM 1626 C C . HIS A 1 198 ? 16.936 0.972 -16.862 1.00 79.88 198 HIS A C 1
ATOM 1628 O O . HIS A 1 198 ? 16.527 1.920 -16.197 1.00 79.88 198 HIS A O 1
ATOM 1634 N N . GLN A 1 199 ? 16.584 0.782 -18.136 1.00 81.69 199 GLN A N 1
ATOM 1635 C CA . GLN A 1 199 ? 15.752 1.706 -18.898 1.00 81.69 199 GLN A CA 1
ATOM 1636 C C . GLN A 1 199 ? 14.494 1.013 -19.417 1.00 81.69 199 GLN A C 1
ATOM 1638 O O . GLN A 1 199 ? 14.526 -0.148 -19.847 1.00 81.69 199 GLN A O 1
ATOM 1643 N N . LEU A 1 200 ? 13.392 1.756 -19.406 1.00 80.62 200 LEU A N 1
ATOM 1644 C CA . LEU A 1 200 ? 12.136 1.377 -20.031 1.00 80.62 200 LEU A CA 1
ATOM 1645 C C . LEU A 1 200 ? 11.819 2.345 -21.174 1.00 80.62 200 LEU A C 1
ATOM 1647 O O . LEU A 1 200 ? 11.880 3.558 -20.999 1.00 80.62 200 LEU A O 1
ATOM 1651 N N . GLU A 1 201 ? 11.439 1.816 -22.330 1.00 83.31 201 GLU A N 1
ATOM 1652 C CA . GLU A 1 201 ? 10.802 2.568 -23.405 1.00 83.31 201 GLU A CA 1
ATOM 1653 C C . GLU A 1 201 ? 9.292 2.572 -23.157 1.00 83.31 201 GLU A C 1
ATOM 1655 O O . GLU A 1 201 ? 8.549 1.712 -23.628 1.00 83.31 201 GLU A O 1
ATOM 1660 N N . PHE A 1 202 ? 8.836 3.524 -22.344 1.00 79.31 202 PHE A N 1
ATOM 1661 C CA . PHE A 1 202 ? 7.430 3.645 -21.995 1.00 79.31 202 PHE A CA 1
ATOM 1662 C C . PHE A 1 202 ? 6.631 4.201 -23.181 1.00 79.31 202 PHE A C 1
ATOM 1664 O O . PHE A 1 202 ? 6.921 5.290 -23.699 1.00 79.31 202 PHE A O 1
ATOM 1671 N N . LEU A 1 203 ? 5.622 3.430 -23.595 1.00 73.38 203 LEU A N 1
ATOM 1672 C CA . LEU A 1 203 ? 4.709 3.724 -24.708 1.00 73.38 203 LEU A CA 1
ATOM 1673 C C . LEU A 1 203 ? 3.253 3.911 -24.230 1.00 73.38 203 LEU A C 1
ATOM 1675 O O . LEU A 1 203 ? 2.321 3.819 -25.028 1.00 73.38 203 LEU A O 1
ATOM 1679 N N . GLY A 1 204 ? 3.040 4.101 -22.923 1.00 70.19 204 GLY A N 1
ATOM 1680 C CA . GLY A 1 204 ? 1.727 4.411 -22.351 1.00 70.19 204 GLY A CA 1
ATOM 1681 C C . GLY A 1 204 ? 1.352 5.890 -22.485 1.00 70.19 204 GLY A C 1
ATOM 1682 O O . GLY A 1 204 ? 1.992 6.643 -23.216 1.00 70.19 204 GLY A O 1
ATOM 1683 N N . ASP A 1 205 ? 0.304 6.312 -21.775 1.00 72.69 205 ASP A N 1
ATOM 1684 C CA . ASP A 1 205 ? -0.121 7.713 -21.788 1.00 72.69 205 ASP A CA 1
ATOM 1685 C C . ASP A 1 205 ? 0.937 8.599 -21.113 1.00 72.69 205 ASP A C 1
ATOM 1687 O O . ASP A 1 205 ? 1.206 8.490 -19.918 1.00 72.69 205 ASP A O 1
ATOM 1691 N N . LEU A 1 206 ? 1.554 9.476 -21.905 1.00 66.69 206 LEU A N 1
ATOM 1692 C CA . LEU A 1 206 ? 2.578 10.417 -21.448 1.00 66.69 206 LEU A CA 1
ATOM 1693 C C . LEU A 1 206 ? 1.990 11.542 -20.586 1.00 66.69 206 LEU A C 1
ATOM 1695 O O . LEU A 1 206 ? 2.738 12.296 -19.967 1.00 66.69 206 LEU A O 1
ATOM 1699 N N . ASN A 1 207 ? 0.659 11.669 -20.544 1.00 65.50 207 ASN A N 1
ATOM 1700 C CA . ASN A 1 207 ? -0.008 12.614 -19.664 1.00 65.50 207 ASN A CA 1
ATOM 1701 C C . ASN A 1 207 ? -0.187 12.095 -18.236 1.00 65.50 207 ASN A C 1
ATOM 1703 O O . ASN A 1 207 ? -0.567 12.889 -17.371 1.00 65.50 207 ASN A O 1
ATOM 1707 N N . GLU A 1 208 ? 0.088 10.811 -17.989 1.00 69.12 208 GLU A N 1
ATOM 1708 C CA . GLU A 1 208 ? 0.078 10.249 -16.644 1.00 69.12 208 GLU A CA 1
ATOM 1709 C C . GLU A 1 208 ? 1.065 11.027 -15.767 1.00 69.12 208 GLU A C 1
ATOM 1711 O O . GLU A 1 208 ? 2.237 11.153 -16.132 1.00 69.12 208 GLU A O 1
ATOM 1716 N N . PRO A 1 209 ? 0.641 11.569 -14.619 1.00 64.31 209 PRO A N 1
ATOM 1717 C CA . PRO A 1 209 ? 1.520 12.371 -13.770 1.00 64.31 209 PRO A CA 1
ATOM 1718 C C . PRO A 1 209 ? 2.740 11.603 -13.269 1.00 64.31 209 PRO A C 1
ATOM 1720 O O . PRO A 1 209 ? 3.820 12.184 -13.164 1.00 64.31 209 PRO A O 1
ATOM 1723 N N . LEU A 1 210 ? 2.601 10.284 -13.076 1.00 68.44 210 LEU A N 1
ATOM 1724 C CA . LEU A 1 210 ? 3.745 9.415 -12.811 1.00 68.44 210 LEU A CA 1
ATOM 1725 C C . LEU A 1 210 ? 4.761 9.426 -13.947 1.00 68.44 210 LEU A C 1
ATOM 1727 O O . LEU A 1 210 ? 5.919 9.211 -13.654 1.00 68.44 210 LEU A O 1
ATOM 1731 N N . VAL A 1 211 ? 4.350 9.636 -15.201 1.00 66.12 211 VAL A N 1
ATOM 1732 C CA . VAL A 1 211 ? 5.197 9.620 -16.408 1.00 66.12 211 VAL A CA 1
ATOM 1733 C C . VAL A 1 211 ? 5.785 11.004 -16.695 1.00 66.12 211 VAL A C 1
ATOM 1735 O O . VAL A 1 211 ? 6.944 11.102 -17.080 1.00 66.12 211 VAL A O 1
ATOM 1738 N N . LYS A 1 212 ? 5.020 12.079 -16.454 1.00 63.69 212 LYS A N 1
ATOM 1739 C CA . LYS A 1 212 ? 5.436 13.474 -16.707 1.00 63.69 212 LYS A CA 1
ATOM 1740 C C . LYS A 1 212 ? 6.678 13.923 -15.937 1.00 63.69 212 LYS A C 1
ATOM 1742 O O . LYS A 1 212 ? 7.298 14.902 -16.343 1.00 63.69 212 LYS A O 1
ATOM 1747 N N . LYS A 1 213 ? 6.985 13.274 -14.814 1.00 62.66 213 LYS A N 1
ATOM 1748 C CA . LYS A 1 213 ? 8.098 13.645 -13.931 1.00 62.66 213 LYS A CA 1
ATOM 1749 C C . LYS A 1 213 ? 9.356 12.775 -14.093 1.00 62.66 213 LYS A C 1
ATOM 1751 O O . LYS A 1 213 ? 10.297 12.964 -13.326 1.00 62.66 213 LYS A O 1
ATOM 1756 N N . TRP A 1 214 ? 9.377 11.851 -15.060 1.00 58.69 214 TRP A N 1
ATOM 1757 C CA . TRP A 1 214 ? 10.584 11.099 -15.438 1.00 58.69 214 TRP A CA 1
ATOM 1758 C C . TRP A 1 214 ? 11.447 11.825 -16.465 1.00 58.69 214 TRP A C 1
ATOM 1760 O O . TRP A 1 214 ? 10.899 12.635 -17.245 1.00 58.69 214 TRP A O 1
#

pLDDT: mean 85.18, std 11.91, range [48.09, 97.88]